Protein AF-A0A1Y2F1R1-F1 (afdb_monomer_lite)

InterPro domains:
  IPR010473 Formin, GTPase-binding domain [PF06371] (1-101)
  IPR011989 Armadillo-like helical [G3DSA:1.25.10.10] (1-268)
  IPR016024 Armadillo-type fold [SSF48371] (1-268)

Sequence (271 aa):
LKLLLRRERVSWSDTFINKGGLLQLARLVSDLCIKEWRDDQDDSLLQQLLGCYQALCTTERGRQALKLDDRLLIMLVELLFSDKQPADYTTRTQIMKLLHQFVTTDADCEAEMSLRALVMLQDQIQPILERPLDFLAAAHTSRPYKRWMRELDKPVRECFWIFLHDNSIPIVPMEEFCMMEMRKPIVPQGYVGGVEWIVIEYICSHLQLINTMLRALASEKRYQVRVDLKQSHFEKILNRLRRASQTYYEYLHEELMTWASLAHADGWSTD

Secondary structure (DSSP, 8-state):
-HHHHHHS-HHHHHHHHHTTHHHHHHHHHHHHHT-SS--HHHHHHHHHHHHHHHHHTTSHHHHHHHHH-HHHHHHHHHHHTSTT--SSHHHHHHHHHHHHHHHTS-GGGHHHHHHHHHHHTSPPPPPGGGSPPHHHHTT----TTHHHHHHHHHHHHHTGGGG-S--PPPP--HHHHHHS--PPPPPPTT-TT-HHHHHHHHHHHHHHHHHHHHHHS-HHHHHHHHHHHHHTTHHHHHHHHTTS-TTT-HHHHHHHHHHHHHHHHTT----

Organism: Protomyces lactucae-debilis (NCBI:txid2754530)

Foldseek 3Di:
DLVCLQPPDLVVLVVCVVVVVVVVLLVLLVVLLPDPDDDPVSLVVNLVSLSSLVSSLVHLVSLVVLLVCLVSLLSLLCCCLDPNNRPFLSSVLSSLVSLLSNLVSDLVCNQVSLVSSLVSQFDDDDDPVPDPDPVVVVVDDAQGRQSVVVSLCVLCVVVVVQQQADADQDADAVVVVVVDDPDDFDAADPPPPDSVVSNLSSNLSSLSSLLSNLVSHDLVVNVVVVVNCVSSPVLVSLVRLRSGDCRHRVSSSVSSNSVNNSCVVSVHDSD

Radius of gyration: 19.34 Å; chains: 1; bounding box: 44×52×52 Å

Structure (mmCIF, N/CA/C/O backbone):
data_AF-A0A1Y2F1R1-F1
#
_entry.id   AF-A0A1Y2F1R1-F1
#
loop_
_atom_site.group_PDB
_atom_site.id
_atom_site.type_symbol
_atom_site.label_atom_id
_atom_site.label_alt_id
_atom_site.label_comp_id
_atom_site.label_asym_id
_atom_site.label_entity_id
_atom_site.label_seq_id
_atom_site.pdbx_PDB_ins_code
_atom_site.Cartn_x
_atom_site.Cartn_y
_atom_site.Cartn_z
_atom_site.occupancy
_atom_site.B_iso_or_equiv
_atom_site.auth_seq_id
_atom_site.auth_comp_id
_atom_site.auth_asym_id
_atom_site.auth_atom_id
_atom_site.pdbx_PDB_model_num
ATOM 1 N N . LEU A 1 1 ? 19.313 2.423 -15.749 1.00 91.44 1 LEU A N 1
ATOM 2 C CA . LEU A 1 1 ? 17.925 2.413 -16.271 1.00 91.44 1 LEU A CA 1
ATOM 3 C C . LEU A 1 1 ? 17.000 3.386 -15.534 1.00 91.44 1 LEU A C 1
ATOM 5 O O . LEU A 1 1 ? 16.581 4.345 -16.162 1.00 91.44 1 LEU A O 1
ATOM 9 N N . LYS A 1 2 ? 16.735 3.216 -14.227 1.00 91.56 2 LYS A N 1
ATOM 10 C CA . LYS A 1 2 ? 15.855 4.104 -13.428 1.00 91.56 2 LYS A CA 1
ATOM 11 C C . LYS A 1 2 ? 16.067 5.606 -13.666 1.00 91.56 2 LYS A C 1
ATOM 13 O O . LYS A 1 2 ? 15.107 6.346 -13.827 1.00 91.56 2 LYS A O 1
ATOM 18 N N . LEU A 1 3 ? 17.325 6.055 -13.706 1.00 91.06 3 LEU A N 1
ATOM 19 C CA . LEU A 1 3 ? 17.660 7.461 -13.961 1.00 91.06 3 LEU A CA 1
ATOM 20 C C . LEU A 1 3 ? 17.248 7.934 -15.361 1.00 91.06 3 LEU A C 1
ATOM 22 O O . LEU A 1 3 ? 16.742 9.043 -15.473 1.00 91.06 3 LEU A O 1
ATOM 26 N N . LEU A 1 4 ? 17.420 7.100 -16.393 1.00 92.19 4 LEU A N 1
ATOM 27 C CA . LEU A 1 4 ? 16.984 7.416 -17.759 1.00 92.19 4 LEU A CA 1
ATOM 28 C C . LEU A 1 4 ? 15.463 7.550 -17.801 1.00 92.19 4 LEU A C 1
ATOM 30 O O . LEU A 1 4 ? 14.956 8.574 -18.232 1.00 92.19 4 LEU A O 1
ATOM 34 N N . LEU A 1 5 ? 14.746 6.583 -17.222 1.00 91.31 5 LEU A N 1
ATOM 35 C CA . LEU A 1 5 ? 13.281 6.595 -17.155 1.00 91.31 5 LEU A CA 1
ATOM 36 C C . LEU A 1 5 ? 12.701 7.825 -16.440 1.00 91.31 5 LEU A C 1
ATOM 38 O O . LEU A 1 5 ? 11.584 8.222 -16.740 1.00 91.31 5 LEU A O 1
ATOM 42 N N . ARG A 1 6 ? 13.442 8.422 -15.497 1.00 88.56 6 ARG A N 1
ATOM 43 C CA . ARG A 1 6 ? 13.015 9.628 -14.767 1.00 88.56 6 ARG A CA 1
ATOM 44 C C . ARG A 1 6 ? 13.395 10.943 -15.441 1.00 88.56 6 ARG A C 1
ATOM 46 O O . ARG A 1 6 ? 12.784 11.958 -15.130 1.00 88.56 6 ARG A O 1
ATOM 53 N N . ARG A 1 7 ? 14.470 10.964 -16.232 1.00 89.62 7 ARG A N 1
ATOM 54 C CA . ARG A 1 7 ? 15.102 12.210 -16.706 1.00 89.62 7 ARG A CA 1
ATOM 55 C C . ARG A 1 7 ? 14.976 12.425 -18.207 1.00 89.62 7 ARG A C 1
ATOM 57 O O . ARG A 1 7 ? 15.060 13.565 -18.648 1.00 89.62 7 ARG A O 1
ATOM 64 N N . GLU A 1 8 ? 14.820 11.357 -18.978 1.00 91.12 8 GLU A N 1
ATOM 65 C CA . GLU A 1 8 ? 14.686 11.449 -20.427 1.00 91.12 8 GLU A CA 1
ATOM 66 C C . GLU A 1 8 ? 13.298 11.927 -20.854 1.00 91.12 8 GLU A C 1
ATOM 68 O O . GLU A 1 8 ? 12.343 11.977 -20.076 1.00 91.12 8 GLU A O 1
ATOM 73 N N . ARG A 1 9 ? 13.184 12.281 -22.136 1.00 88.69 9 ARG A N 1
ATOM 74 C CA . ARG A 1 9 ? 11.905 12.659 -22.746 1.00 88.69 9 ARG A CA 1
ATOM 75 C C . ARG A 1 9 ? 10.942 11.470 -22.769 1.00 88.69 9 ARG A C 1
ATOM 77 O O . ARG A 1 9 ? 11.359 10.328 -22.944 1.00 88.69 9 ARG A O 1
ATOM 84 N N . VAL A 1 10 ? 9.640 11.759 -22.725 1.00 88.31 10 VAL A N 1
ATOM 85 C CA . VAL A 1 10 ? 8.564 10.748 -22.800 1.00 88.31 10 VAL A CA 1
ATOM 86 C C . VAL A 1 10 ? 8.718 9.823 -24.016 1.00 88.31 10 VAL A C 1
ATOM 88 O O . VAL A 1 10 ? 8.553 8.613 -23.888 1.00 88.31 10 VAL A O 1
ATOM 91 N N . SER A 1 11 ? 9.163 10.353 -25.163 1.00 90.69 11 SER A N 1
ATOM 92 C CA . SER A 1 11 ? 9.408 9.567 -26.382 1.00 90.69 11 SER A CA 1
ATOM 93 C C . SER A 1 11 ? 10.469 8.468 -26.220 1.00 90.69 11 SER A C 1
ATOM 95 O O . SER A 1 11 ? 10.420 7.447 -26.916 1.00 90.69 11 SER A O 1
ATOM 97 N N . TRP A 1 12 ? 11.424 8.639 -25.301 1.00 93.62 12 TRP A N 1
ATOM 98 C CA . TRP A 1 12 ? 12.398 7.602 -24.968 1.00 93.62 12 TRP A CA 1
ATOM 99 C C . TRP A 1 12 ? 11.722 6.446 -24.229 1.00 93.62 12 TRP A C 1
ATOM 101 O O . TRP A 1 12 ? 11.906 5.289 -24.607 1.00 93.62 12 TRP A O 1
ATOM 111 N N . SER A 1 13 ? 10.892 6.756 -23.228 1.00 91.06 13 SER A N 1
ATOM 112 C CA . SER A 1 13 ? 10.105 5.765 -22.482 1.00 91.06 13 SER A CA 1
ATOM 113 C C . SER A 1 13 ? 9.136 5.014 -23.396 1.00 91.06 13 SER A C 1
ATOM 115 O O . SER A 1 13 ? 9.047 3.790 -23.309 1.00 91.06 13 SER A O 1
ATOM 117 N N . ASP A 1 14 ? 8.497 5.704 -24.344 1.00 90.06 14 ASP A N 1
ATOM 118 C CA . ASP A 1 14 ? 7.653 5.063 -25.359 1.00 90.06 14 ASP A CA 1
ATOM 119 C C . ASP A 1 14 ? 8.453 4.093 -26.230 1.00 90.06 14 ASP A C 1
ATOM 121 O O . ASP A 1 14 ? 8.036 2.956 -26.451 1.00 90.06 14 ASP A O 1
ATOM 125 N N . THR A 1 15 ? 9.637 4.509 -26.686 1.00 93.50 15 THR A N 1
ATOM 126 C CA . THR A 1 15 ? 10.536 3.649 -27.468 1.00 93.50 15 THR A CA 1
ATOM 127 C C . THR A 1 15 ? 10.985 2.432 -26.659 1.00 93.50 15 THR A C 1
ATOM 129 O O . THR A 1 15 ? 11.005 1.319 -27.183 1.00 93.50 15 THR A O 1
ATOM 132 N N . PHE A 1 16 ? 11.314 2.619 -25.380 1.00 94.38 16 PHE A N 1
ATOM 133 C CA . PHE A 1 16 ? 11.683 1.539 -24.469 1.00 94.38 16 PHE A CA 1
ATOM 134 C C . PHE A 1 16 ? 10.542 0.523 -24.305 1.00 94.38 16 PHE A C 1
ATOM 136 O O . PHE A 1 16 ? 10.771 -0.678 -24.452 1.00 94.38 16 PHE A O 1
ATOM 143 N N . ILE A 1 17 ? 9.309 0.991 -24.074 1.00 91.88 17 ILE A N 1
ATOM 144 C CA . ILE A 1 17 ? 8.121 0.130 -23.969 1.00 91.88 17 ILE A CA 1
ATOM 145 C C . ILE A 1 17 ? 7.866 -0.600 -25.297 1.00 91.88 17 ILE A C 1
ATOM 147 O O . ILE A 1 17 ? 7.688 -1.816 -25.292 1.00 91.88 17 ILE A O 1
ATOM 151 N N . ASN A 1 18 ? 7.918 0.104 -26.433 1.00 92.12 18 ASN A N 1
ATOM 152 C CA . ASN A 1 18 ? 7.710 -0.470 -27.771 1.00 92.12 18 ASN A CA 1
ATOM 153 C C . ASN A 1 18 ? 8.720 -1.568 -28.122 1.00 92.12 18 ASN A C 1
ATOM 155 O O . ASN A 1 18 ? 8.394 -2.497 -28.853 1.00 92.12 18 ASN A O 1
ATOM 159 N N . LYS A 1 19 ? 9.941 -1.486 -27.587 1.00 95.25 19 LYS A N 1
ATOM 160 C CA . LYS A 1 19 ? 10.977 -2.514 -27.755 1.00 95.25 19 LYS A CA 1
ATOM 161 C C . LYS A 1 19 ? 10.864 -3.670 -26.750 1.00 95.25 19 LYS A C 1
ATOM 163 O O . LYS A 1 19 ? 11.797 -4.458 -26.636 1.00 95.25 19 LYS A O 1
ATOM 168 N N . GLY A 1 20 ? 9.755 -3.777 -26.015 1.00 93.12 20 GLY A N 1
ATOM 169 C CA . GLY A 1 20 ? 9.518 -4.846 -25.040 1.00 93.12 20 GLY A CA 1
ATOM 170 C C . GLY A 1 20 ? 10.187 -4.621 -23.681 1.00 93.12 20 GLY A C 1
ATOM 171 O O . GLY A 1 20 ? 10.246 -5.541 -22.868 1.00 93.12 20 GLY A O 1
ATOM 172 N N . GLY A 1 21 ? 10.680 -3.410 -23.399 1.00 93.88 21 GLY A N 1
ATOM 173 C CA . GLY A 1 21 ? 11.395 -3.108 -22.159 1.00 93.88 21 GLY A CA 1
ATOM 174 C C . GLY A 1 21 ? 10.556 -3.327 -20.897 1.00 93.88 21 GLY A C 1
ATOM 175 O O . GLY A 1 21 ? 11.068 -3.837 -19.903 1.00 93.88 21 GLY A O 1
ATOM 176 N N . LEU A 1 22 ? 9.256 -3.016 -20.947 1.00 91.12 22 LEU A N 1
ATOM 177 C CA . LEU A 1 22 ? 8.341 -3.264 -19.830 1.00 91.12 22 LEU A CA 1
ATOM 178 C C . LEU A 1 22 ? 8.145 -4.763 -19.567 1.00 91.12 22 LEU A C 1
ATOM 180 O O . LEU A 1 22 ? 8.251 -5.198 -18.427 1.00 91.12 22 LEU A O 1
ATOM 184 N N . LEU A 1 23 ? 7.940 -5.559 -20.621 1.00 91.50 23 LEU A N 1
ATOM 185 C CA . LEU A 1 23 ? 7.819 -7.014 -20.507 1.00 91.50 23 LEU A CA 1
ATOM 186 C C . LEU A 1 23 ? 9.073 -7.620 -19.863 1.00 91.50 23 LEU A C 1
ATOM 188 O O . LEU A 1 23 ? 8.976 -8.478 -18.988 1.00 91.50 23 LEU A O 1
ATOM 192 N N . GLN A 1 24 ? 10.255 -7.137 -20.254 1.00 95.25 24 GLN A N 1
ATOM 193 C CA . GLN A 1 24 ? 11.506 -7.583 -19.650 1.00 95.25 24 GLN A CA 1
ATOM 194 C C . GLN A 1 24 ? 11.610 -7.177 -18.173 1.00 95.25 24 GLN A C 1
ATOM 196 O O . GLN A 1 24 ? 12.067 -7.977 -17.360 1.00 95.25 24 GLN A O 1
ATOM 201 N N . LEU A 1 25 ? 11.162 -5.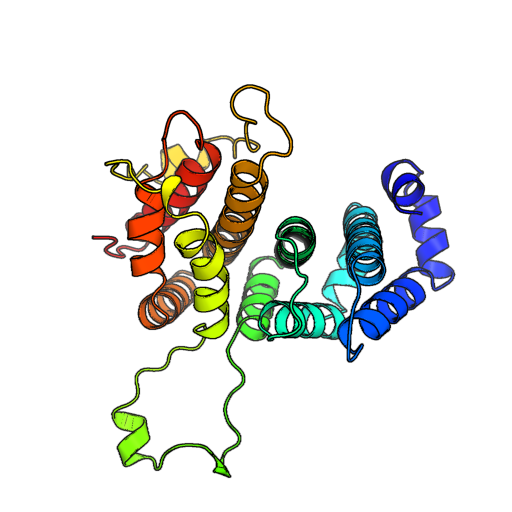973 -17.799 1.00 94.81 25 LEU A N 1
ATOM 202 C CA . LEU A 1 25 ? 11.087 -5.571 -16.392 1.00 94.81 25 LEU A CA 1
ATOM 203 C C . LEU A 1 25 ? 10.111 -6.456 -15.601 1.00 94.81 25 LEU A C 1
ATOM 205 O O . LEU A 1 25 ? 10.456 -6.881 -14.502 1.00 94.81 25 LEU A O 1
ATOM 209 N N . ALA A 1 26 ? 8.928 -6.765 -16.149 1.00 93.25 26 ALA A N 1
ATOM 210 C CA . ALA A 1 26 ? 7.926 -7.633 -15.512 1.00 93.25 26 ALA A CA 1
ATOM 211 C C . ALA A 1 26 ? 8.502 -9.017 -15.237 1.00 93.25 26 ALA A C 1
ATOM 213 O O . ALA A 1 26 ? 8.367 -9.548 -14.136 1.00 93.25 26 ALA A O 1
ATOM 214 N N . ARG A 1 27 ? 9.200 -9.571 -16.233 1.00 95.12 27 ARG A N 1
ATOM 215 C CA . ARG A 1 27 ? 9.876 -10.858 -16.128 1.00 95.12 27 ARG A CA 1
ATOM 216 C C . ARG A 1 27 ? 10.930 -10.853 -15.026 1.00 95.12 27 ARG A C 1
ATOM 218 O O . ARG A 1 27 ? 10.892 -11.728 -14.178 1.00 95.12 27 ARG A O 1
ATOM 225 N N . LEU A 1 28 ? 11.815 -9.854 -14.993 1.00 96.88 28 LEU A N 1
ATOM 226 C CA . LEU A 1 28 ? 12.862 -9.770 -13.966 1.00 96.88 28 LEU A CA 1
ATOM 227 C C . LEU A 1 28 ? 12.283 -9.650 -12.551 1.00 96.88 28 LEU A C 1
ATOM 229 O O . LEU A 1 28 ? 12.776 -10.299 -11.634 1.00 96.88 28 LEU A O 1
ATOM 233 N N . VAL A 1 29 ? 11.228 -8.848 -12.370 1.00 96.62 29 VAL A N 1
ATOM 234 C CA . VAL A 1 29 ? 10.524 -8.769 -11.080 1.00 96.62 29 VAL A CA 1
ATOM 235 C C . VAL A 1 29 ? 9.891 -10.117 -10.735 1.00 96.62 29 VAL A C 1
ATOM 237 O O . VAL A 1 29 ? 10.031 -10.579 -9.607 1.00 96.62 29 VAL A O 1
ATOM 240 N N . SER A 1 30 ? 9.261 -10.778 -11.708 1.00 95.31 30 SER A N 1
ATOM 241 C CA . SER A 1 30 ? 8.641 -12.092 -11.506 1.00 95.31 30 SER A CA 1
ATOM 242 C C . SER A 1 30 ? 9.642 -13.157 -11.089 1.00 95.31 30 SER A C 1
ATOM 244 O O . SER A 1 30 ? 9.395 -13.871 -10.121 1.00 95.31 30 SER A O 1
ATOM 246 N N . ASP A 1 31 ? 10.784 -13.218 -11.770 1.00 96.38 31 ASP A N 1
ATOM 247 C CA . ASP A 1 31 ? 11.858 -14.167 -11.485 1.00 96.38 31 ASP A CA 1
ATOM 248 C C . ASP A 1 31 ? 12.393 -13.979 -10.050 1.00 96.38 31 ASP A C 1
ATOM 250 O O . ASP A 1 31 ? 12.661 -14.959 -9.355 1.00 96.38 31 ASP A O 1
ATOM 254 N N . LEU A 1 32 ? 12.476 -12.733 -9.562 1.00 96.31 32 LEU A N 1
ATOM 255 C CA . LEU A 1 32 ? 12.855 -12.439 -8.174 1.00 96.31 32 LEU A CA 1
ATOM 256 C C . LEU A 1 32 ? 11.759 -12.812 -7.169 1.00 96.31 32 LEU A C 1
ATOM 258 O O . LEU A 1 32 ? 12.072 -13.336 -6.104 1.00 96.31 32 LEU A O 1
ATOM 262 N N . CYS A 1 33 ? 10.485 -12.559 -7.476 1.00 95.25 33 CYS A N 1
ATOM 263 C CA . CYS A 1 33 ? 9.368 -12.876 -6.581 1.00 95.25 33 CYS A CA 1
ATOM 264 C C . CYS A 1 33 ? 9.202 -14.382 -6.338 1.00 95.25 33 CYS A C 1
ATOM 266 O O . CYS A 1 33 ? 8.801 -14.778 -5.246 1.00 95.25 33 CYS A O 1
ATOM 268 N N . ILE A 1 34 ? 9.500 -15.220 -7.336 1.00 94.38 34 ILE A N 1
ATOM 269 C CA . ILE A 1 34 ? 9.362 -16.681 -7.223 1.00 94.38 34 ILE A CA 1
ATOM 270 C C . ILE A 1 34 ? 10.619 -17.374 -6.688 1.00 94.38 34 ILE A C 1
ATOM 272 O O . ILE A 1 34 ? 10.590 -18.584 -6.451 1.00 94.38 34 ILE A O 1
ATOM 276 N N . LYS A 1 35 ? 11.723 -16.638 -6.511 1.00 94.50 35 LYS A N 1
ATOM 277 C CA . LYS A 1 35 ? 12.990 -17.198 -6.036 1.00 94.50 35 LYS A CA 1
ATOM 278 C C . LYS A 1 35 ? 12.789 -17.857 -4.669 1.00 94.50 35 LYS A C 1
ATOM 280 O O . LYS A 1 35 ? 12.094 -17.335 -3.797 1.00 94.50 35 LYS A O 1
ATOM 285 N N . GLU A 1 36 ? 13.374 -19.039 -4.483 1.00 91.19 36 GLU A N 1
ATOM 286 C CA . GLU A 1 36 ? 13.213 -19.779 -3.228 1.00 91.19 36 GLU A CA 1
ATOM 287 C C . GLU A 1 36 ? 13.885 -19.054 -2.059 1.00 91.19 36 GLU A C 1
ATOM 289 O O . GLU A 1 36 ? 13.269 -18.899 -1.006 1.00 91.19 36 GLU A O 1
ATOM 294 N N . TRP A 1 37 ? 15.099 -18.556 -2.305 1.00 90.94 37 TRP A N 1
ATOM 295 C CA . TRP A 1 37 ? 15.935 -17.814 -1.369 1.00 90.94 37 TRP A CA 1
ATOM 296 C C . TRP A 1 37 ? 16.474 -16.553 -2.041 1.00 90.94 37 TRP A C 1
ATOM 298 O O . TRP A 1 37 ? 17.056 -16.637 -3.126 1.00 90.94 37 TRP A O 1
ATOM 308 N N . ARG A 1 38 ? 16.276 -15.401 -1.393 1.00 93.31 38 ARG A N 1
ATOM 309 C CA . ARG A 1 38 ? 16.819 -14.104 -1.811 1.00 93.31 38 ARG A CA 1
ATOM 310 C C . ARG A 1 38 ? 17.879 -13.638 -0.829 1.00 93.31 38 ARG A C 1
ATOM 312 O O . ARG A 1 38 ? 17.666 -13.736 0.377 1.00 93.31 38 ARG A O 1
ATOM 319 N N . ASP A 1 39 ? 18.994 -13.155 -1.357 1.00 91.94 39 ASP A N 1
ATOM 320 C CA . ASP A 1 39 ? 19.999 -12.438 -0.580 1.00 91.94 39 ASP A CA 1
ATOM 321 C C . ASP A 1 39 ? 19.775 -10.913 -0.642 1.00 91.94 39 ASP A C 1
ATOM 323 O O . ASP A 1 39 ? 18.873 -10.415 -1.323 1.00 91.94 39 ASP A O 1
ATOM 327 N N . ASP A 1 40 ? 20.611 -10.152 0.065 1.00 89.00 40 ASP A N 1
ATOM 328 C CA . ASP A 1 40 ? 20.522 -8.687 0.094 1.00 89.00 40 ASP A CA 1
ATOM 329 C C . ASP A 1 40 ? 20.710 -8.050 -1.298 1.00 89.00 40 ASP A C 1
ATOM 331 O O . ASP A 1 40 ? 20.213 -6.950 -1.563 1.00 89.00 40 ASP A O 1
ATOM 335 N N . GLN A 1 41 ? 21.426 -8.717 -2.213 1.00 93.31 41 GLN A N 1
ATOM 336 C CA . GLN A 1 41 ? 21.615 -8.225 -3.578 1.00 93.31 41 GLN A CA 1
ATOM 337 C C . GLN A 1 41 ? 20.350 -8.425 -4.411 1.00 93.31 41 GLN A C 1
ATOM 339 O O . GLN A 1 41 ? 19.998 -7.539 -5.193 1.00 93.31 41 GLN A O 1
ATOM 344 N N . ASP A 1 42 ? 19.648 -9.542 -4.225 1.00 95.00 42 ASP A N 1
ATOM 345 C CA . ASP A 1 42 ? 18.355 -9.803 -4.854 1.00 95.00 42 ASP A CA 1
ATOM 346 C C . ASP A 1 42 ? 17.296 -8.782 -4.414 1.00 95.00 42 ASP A C 1
ATOM 348 O O . ASP A 1 42 ? 16.585 -8.235 -5.262 1.00 95.00 42 ASP A O 1
ATOM 352 N N . ASP A 1 43 ? 17.202 -8.485 -3.113 1.00 92.62 43 ASP A N 1
ATOM 353 C CA . ASP A 1 43 ? 16.253 -7.493 -2.587 1.00 92.62 43 ASP A CA 1
ATOM 354 C C . ASP A 1 43 ? 16.612 -6.074 -3.059 1.00 92.62 43 ASP A C 1
ATOM 356 O O . ASP A 1 43 ? 15.741 -5.326 -3.518 1.00 92.62 43 ASP A O 1
ATOM 360 N N . SER A 1 44 ? 17.904 -5.728 -3.079 1.00 93.50 44 SER A N 1
ATOM 361 C CA . SER A 1 44 ? 18.385 -4.470 -3.664 1.00 93.50 44 SER A CA 1
ATOM 362 C C . SER A 1 44 ? 18.049 -4.366 -5.157 1.00 93.50 44 SER A C 1
ATOM 364 O O . SER A 1 44 ? 17.590 -3.319 -5.633 1.00 93.50 44 SER A O 1
ATOM 366 N N . LEU A 1 45 ? 18.204 -5.456 -5.917 1.00 96.00 45 LEU A N 1
ATOM 367 C CA . LEU A 1 45 ? 17.834 -5.507 -7.329 1.00 96.00 45 LEU A CA 1
ATOM 368 C C . LEU A 1 45 ? 16.325 -5.338 -7.515 1.00 96.00 45 LEU A C 1
ATOM 370 O O . LEU A 1 45 ? 15.907 -4.527 -8.348 1.00 96.00 45 LEU A O 1
ATOM 374 N N . LEU A 1 46 ? 15.510 -6.035 -6.718 1.00 96.56 46 LEU A N 1
ATOM 375 C CA . LEU A 1 46 ? 14.057 -5.881 -6.725 1.00 96.56 46 LEU A CA 1
ATOM 376 C C . LEU A 1 46 ? 13.673 -4.422 -6.467 1.00 96.56 46 LEU A C 1
ATOM 378 O O . LEU A 1 46 ? 12.899 -3.845 -7.233 1.00 96.56 46 LEU A O 1
ATOM 382 N N . GLN A 1 47 ? 14.272 -3.785 -5.462 1.00 94.81 47 GLN A N 1
ATOM 383 C CA . GLN A 1 47 ? 14.047 -2.375 -5.157 1.00 94.81 47 GLN A CA 1
ATOM 384 C C . GLN A 1 47 ? 14.375 -1.465 -6.355 1.00 94.81 47 GLN A C 1
ATOM 386 O O . GLN A 1 47 ? 13.618 -0.538 -6.668 1.00 94.81 47 GLN A O 1
ATOM 391 N N . GLN A 1 48 ? 15.482 -1.713 -7.068 1.00 95.50 48 GLN A N 1
ATOM 392 C CA . GLN A 1 48 ? 15.827 -0.932 -8.261 1.00 95.50 48 GLN A CA 1
ATOM 393 C C . GLN A 1 48 ? 14.847 -1.154 -9.418 1.00 95.50 48 GLN A C 1
ATOM 395 O O . GLN A 1 48 ? 14.523 -0.193 -10.126 1.00 95.50 48 GLN A O 1
ATOM 400 N N . LEU A 1 49 ? 14.369 -2.385 -9.613 1.00 96.69 49 LEU A N 1
ATOM 401 C CA . LEU A 1 49 ? 13.399 -2.729 -10.654 1.00 96.69 49 LEU A CA 1
ATOM 402 C C . LEU A 1 49 ? 12.026 -2.108 -10.372 1.00 96.69 49 LEU A C 1
ATOM 404 O O . LEU A 1 49 ? 11.462 -1.475 -11.266 1.00 96.69 49 LEU A O 1
ATOM 408 N N . LEU A 1 50 ? 11.540 -2.172 -9.129 1.00 96.06 50 LEU A N 1
ATOM 409 C CA . LEU A 1 50 ? 10.323 -1.472 -8.697 1.00 96.06 50 LEU A CA 1
ATOM 410 C C . LEU A 1 50 ? 10.452 0.042 -8.914 1.00 96.06 50 LEU A C 1
ATOM 412 O O . LEU A 1 50 ? 9.544 0.686 -9.435 1.00 96.06 50 LEU A O 1
ATOM 416 N N . GLY A 1 51 ? 11.625 0.613 -8.628 1.00 94.69 51 GLY A N 1
ATOM 417 C CA . GLY A 1 51 ? 11.900 2.020 -8.917 1.00 94.69 51 GLY A CA 1
ATOM 418 C C . GLY A 1 51 ? 11.902 2.366 -10.415 1.00 94.69 51 GLY A C 1
ATOM 419 O O . GLY A 1 51 ? 11.591 3.505 -10.770 1.00 94.69 51 GLY A O 1
ATOM 420 N N . CYS A 1 52 ? 12.244 1.420 -11.299 1.00 95.44 52 CYS A N 1
ATOM 421 C CA . CYS A 1 52 ? 12.098 1.586 -12.752 1.00 95.44 52 CYS A CA 1
ATOM 422 C C . CYS A 1 52 ? 10.621 1.567 -13.164 1.00 95.44 52 CYS A C 1
ATOM 424 O O . CYS A 1 52 ? 10.207 2.418 -13.947 1.00 95.44 52 CYS A O 1
ATOM 426 N N . TYR A 1 53 ? 9.828 0.654 -12.598 1.00 92.56 53 TYR A N 1
ATOM 427 C CA . TYR A 1 53 ? 8.378 0.594 -12.798 1.00 92.56 53 TYR A CA 1
ATOM 428 C C . TYR A 1 53 ? 7.688 1.899 -12.418 1.00 92.56 53 TYR A C 1
ATOM 430 O O . TYR A 1 53 ? 6.991 2.498 -13.233 1.00 92.56 53 TYR A O 1
ATOM 438 N N . GLN A 1 54 ? 7.961 2.401 -11.218 1.00 92.38 54 GLN A N 1
ATOM 439 C CA . GLN A 1 54 ? 7.395 3.666 -10.761 1.00 92.38 54 GLN A CA 1
ATOM 440 C C . GLN A 1 54 ? 7.818 4.847 -11.642 1.00 92.38 54 GLN A C 1
ATOM 442 O O . GLN A 1 54 ? 7.033 5.760 -11.877 1.00 92.38 54 GLN A O 1
ATOM 447 N N . ALA A 1 55 ? 9.060 4.845 -12.140 1.00 92.81 55 ALA A N 1
ATOM 448 C CA . ALA A 1 55 ? 9.522 5.870 -13.070 1.00 92.81 55 ALA A CA 1
ATOM 449 C C . ALA A 1 55 ? 8.748 5.815 -14.396 1.00 92.81 55 ALA A C 1
ATOM 451 O O . ALA A 1 55 ? 8.335 6.856 -14.896 1.00 92.81 55 ALA A O 1
ATOM 452 N N . LEU A 1 56 ? 8.487 4.619 -14.933 1.00 91.62 56 LEU A N 1
ATOM 453 C CA . LEU A 1 56 ? 7.651 4.443 -16.126 1.00 91.62 56 LEU A CA 1
ATOM 454 C C . LEU A 1 56 ? 6.222 4.948 -15.908 1.00 91.62 56 LEU A C 1
ATOM 456 O O . LEU A 1 56 ? 5.675 5.607 -16.790 1.00 91.62 56 LEU A O 1
ATOM 460 N N . CYS A 1 57 ? 5.654 4.724 -14.723 1.00 90.44 57 CYS A N 1
ATOM 461 C CA . CYS A 1 57 ? 4.301 5.161 -14.360 1.00 90.44 57 CYS A CA 1
ATOM 462 C C . CYS A 1 57 ? 4.155 6.687 -14.200 1.00 90.44 57 CYS A C 1
ATOM 464 O O . CYS A 1 57 ? 3.061 7.194 -13.974 1.00 90.44 57 CYS A O 1
ATOM 466 N N . THR A 1 58 ? 5.229 7.461 -14.379 1.00 89.56 58 THR A N 1
ATOM 467 C CA . THR A 1 58 ? 5.118 8.921 -14.552 1.00 89.56 58 THR A CA 1
ATOM 468 C C . THR A 1 58 ? 4.623 9.310 -15.951 1.00 89.56 58 THR A C 1
ATOM 470 O O . THR A 1 58 ? 4.119 10.415 -16.150 1.00 89.56 58 THR A O 1
ATOM 473 N N . THR A 1 59 ? 4.700 8.388 -16.915 1.00 90.06 59 THR A N 1
ATOM 474 C CA . THR A 1 59 ? 4.189 8.552 -18.282 1.00 90.06 59 THR A CA 1
ATOM 475 C C . THR A 1 59 ? 2.814 7.907 -18.437 1.00 90.06 59 THR A C 1
ATOM 477 O O . THR A 1 59 ? 2.525 6.900 -17.794 1.00 90.06 59 THR A O 1
ATOM 480 N N . GLU A 1 60 ? 1.985 8.441 -19.337 1.00 89.69 60 GLU A N 1
ATOM 481 C CA . GLU A 1 60 ? 0.655 7.885 -19.632 1.00 89.69 60 GLU A CA 1
ATOM 482 C C . GLU A 1 60 ? 0.728 6.424 -20.083 1.00 89.69 60 GLU A C 1
ATOM 484 O O . GLU A 1 60 ? 0.027 5.559 -19.566 1.00 89.69 60 GLU A O 1
ATOM 489 N N . ARG A 1 61 ? 1.666 6.111 -20.980 1.00 89.69 61 ARG A N 1
ATOM 490 C CA . ARG A 1 61 ? 1.852 4.749 -21.481 1.00 89.69 61 ARG A CA 1
ATOM 491 C C . ARG A 1 61 ? 2.256 3.766 -20.380 1.00 89.69 61 ARG A C 1
ATOM 493 O O . ARG A 1 61 ? 1.792 2.629 -20.376 1.00 89.69 61 ARG A O 1
ATOM 500 N N . GLY A 1 62 ? 3.116 4.187 -19.451 1.00 90.69 62 GLY A N 1
ATOM 501 C CA . GLY A 1 62 ? 3.502 3.361 -18.306 1.00 90.69 62 GLY A CA 1
ATOM 502 C C . GLY A 1 62 ? 2.340 3.117 -17.342 1.00 90.69 62 GLY A C 1
ATOM 503 O O . GLY A 1 62 ? 2.159 1.987 -16.900 1.00 90.69 62 GLY A O 1
ATOM 504 N N . ARG A 1 63 ? 1.516 4.141 -17.085 1.00 91.25 63 ARG A N 1
ATOM 505 C CA . ARG A 1 63 ? 0.285 4.029 -16.286 1.00 91.25 63 ARG A CA 1
ATOM 506 C C . ARG A 1 63 ? -0.713 3.051 -16.899 1.00 91.25 63 ARG A C 1
ATOM 508 O O . ARG A 1 63 ? -1.144 2.117 -16.229 1.00 91.25 63 ARG A O 1
ATOM 515 N N . GLN A 1 64 ? -1.006 3.195 -18.190 1.00 91.06 64 GLN A N 1
ATOM 516 C CA . GLN A 1 64 ? -1.879 2.264 -18.913 1.00 91.06 64 GLN A CA 1
ATOM 517 C C . GLN A 1 64 ? -1.367 0.827 -18.841 1.00 91.06 64 GLN A C 1
ATOM 519 O O . GLN A 1 64 ? -2.148 -0.103 -18.666 1.00 91.06 64 GLN A O 1
ATOM 524 N N . ALA A 1 65 ? -0.053 0.635 -18.939 1.00 90.56 65 ALA A N 1
ATOM 525 C CA . ALA A 1 65 ? 0.512 -0.697 -18.855 1.00 90.56 65 ALA A CA 1
ATOM 526 C C . ALA A 1 65 ? 0.427 -1.291 -17.437 1.00 90.56 65 ALA A C 1
ATOM 528 O O . ALA A 1 65 ? 0.104 -2.468 -17.309 1.00 90.56 65 ALA A O 1
ATOM 529 N N . LEU A 1 66 ? 0.630 -0.485 -16.385 1.00 91.56 66 LEU A N 1
ATOM 530 C CA . LEU A 1 66 ? 0.416 -0.912 -14.996 1.00 91.56 66 LEU A CA 1
ATOM 531 C C . LEU A 1 66 ? -1.045 -1.317 -14.750 1.00 91.56 66 LEU A C 1
ATOM 533 O O . LEU A 1 66 ? -1.297 -2.348 -14.136 1.00 91.56 66 LEU A O 1
ATOM 537 N N . LYS A 1 67 ? -2.005 -0.550 -15.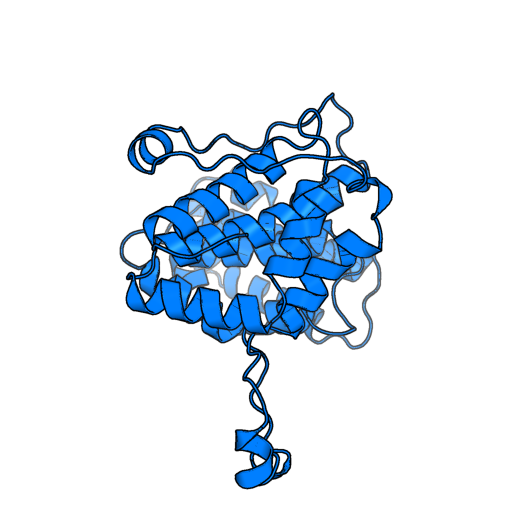285 1.00 91.38 67 LYS A N 1
ATOM 538 C CA . LYS A 1 67 ? -3.448 -0.829 -15.180 1.00 91.38 67 LYS A CA 1
ATOM 539 C C . LYS A 1 67 ? -3.834 -2.216 -15.714 1.00 91.38 67 LYS A C 1
ATOM 541 O O . LYS A 1 67 ? -4.823 -2.797 -15.260 1.00 91.38 67 LYS A O 1
ATOM 546 N N . LEU A 1 68 ? -3.082 -2.728 -16.687 1.00 91.31 68 LEU A N 1
ATOM 547 C CA . LEU A 1 68 ? -3.338 -4.008 -17.350 1.00 91.31 68 LEU A CA 1
ATOM 548 C C . LEU A 1 68 ? -2.599 -5.194 -16.706 1.00 91.31 68 LEU A C 1
ATOM 550 O O . LEU A 1 68 ? -2.890 -6.334 -17.059 1.00 91.31 68 LEU A O 1
ATOM 554 N N . ASP A 1 69 ? -1.666 -4.960 -15.778 1.00 91.50 69 ASP A N 1
ATOM 555 C CA . ASP A 1 69 ? -0.786 -6.001 -15.231 1.00 91.50 69 ASP A CA 1
ATOM 556 C C . ASP A 1 69 ? -1.170 -6.422 -13.802 1.00 91.50 69 ASP A C 1
ATOM 558 O O . ASP A 1 69 ? -0.412 -6.267 -12.841 1.00 91.50 69 ASP A O 1
ATOM 562 N N . ASP A 1 70 ? -2.364 -7.006 -13.659 1.00 93.81 70 ASP A N 1
ATOM 563 C CA . ASP A 1 70 ? -2.822 -7.563 -12.375 1.00 93.81 70 ASP A CA 1
ATOM 564 C C . ASP A 1 70 ? -1.895 -8.662 -11.864 1.00 93.81 70 ASP A C 1
ATOM 566 O O . ASP A 1 70 ? -1.701 -8.811 -10.659 1.00 93.81 70 ASP A O 1
ATOM 570 N N . ARG A 1 71 ? -1.298 -9.435 -12.777 1.00 94.19 71 ARG A N 1
ATOM 571 C CA . ARG A 1 71 ? -0.421 -10.550 -12.422 1.00 94.19 71 ARG A CA 1
ATOM 572 C C . ARG A 1 71 ? 0.795 -10.063 -11.641 1.00 94.19 71 ARG A C 1
ATOM 574 O O . ARG A 1 71 ? 1.140 -10.677 -10.631 1.00 94.19 71 ARG A O 1
ATOM 581 N N . LEU A 1 72 ? 1.433 -8.985 -12.097 1.00 94.75 72 LEU A N 1
ATOM 582 C CA . LEU A 1 72 ? 2.561 -8.377 -11.400 1.00 94.75 72 LEU A CA 1
ATOM 583 C C . LEU A 1 72 ? 2.164 -7.914 -9.996 1.00 94.75 72 LEU A C 1
ATOM 585 O O . LEU A 1 72 ? 2.855 -8.231 -9.028 1.00 94.75 72 LEU A O 1
ATOM 589 N N . LEU A 1 73 ? 1.046 -7.193 -9.879 1.00 96.00 73 LEU A N 1
ATOM 590 C CA . LEU A 1 73 ? 0.586 -6.633 -8.607 1.00 96.00 73 LEU A CA 1
ATOM 591 C C . LEU A 1 73 ? 0.186 -7.721 -7.606 1.00 96.00 73 LEU A C 1
ATOM 593 O O . LEU A 1 73 ? 0.630 -7.675 -6.461 1.00 96.00 73 LEU A O 1
ATOM 597 N N . ILE A 1 74 ? -0.564 -8.736 -8.043 1.00 96.56 74 ILE A N 1
ATOM 598 C CA . ILE A 1 74 ? -0.939 -9.891 -7.213 1.00 96.56 74 ILE A CA 1
ATOM 599 C C . ILE A 1 74 ? 0.311 -10.594 -6.688 1.00 96.56 74 ILE A C 1
ATOM 601 O O . ILE A 1 74 ? 0.416 -10.873 -5.498 1.00 96.56 74 ILE A O 1
ATOM 605 N N . MET A 1 75 ? 1.292 -10.850 -7.552 1.00 96.62 75 MET A N 1
ATOM 606 C CA . MET A 1 75 ? 2.533 -11.513 -7.157 1.00 96.62 75 MET A CA 1
ATOM 607 C C . MET A 1 75 ? 3.342 -10.685 -6.148 1.00 96.62 75 MET A C 1
ATOM 609 O O . MET A 1 75 ? 3.926 -11.252 -5.226 1.00 96.62 75 MET A O 1
ATOM 613 N N . LEU A 1 76 ? 3.368 -9.357 -6.288 1.00 97.69 76 LEU A N 1
ATOM 614 C CA . LEU A 1 76 ? 4.023 -8.472 -5.323 1.00 97.69 76 LEU A CA 1
ATOM 615 C C . LEU A 1 76 ? 3.286 -8.426 -3.977 1.00 97.69 76 LEU A C 1
ATOM 617 O O . LEU A 1 76 ? 3.946 -8.415 -2.940 1.00 97.69 76 LEU A O 1
ATOM 621 N N . VAL A 1 77 ? 1.950 -8.431 -3.979 1.00 97.50 77 VAL A N 1
ATOM 622 C CA . VAL A 1 77 ? 1.135 -8.508 -2.754 1.00 97.50 77 VAL A CA 1
ATOM 623 C C . VAL A 1 77 ? 1.339 -9.846 -2.044 1.00 97.50 77 VAL A C 1
ATOM 625 O O . VAL A 1 77 ? 1.590 -9.873 -0.841 1.00 97.50 77 VAL A O 1
ATOM 628 N N . GLU A 1 78 ? 1.302 -10.957 -2.781 1.00 96.38 78 GLU A N 1
ATOM 629 C CA . GLU A 1 78 ? 1.549 -12.287 -2.217 1.00 96.38 78 GLU A CA 1
ATOM 630 C C . GLU A 1 78 ? 2.969 -12.401 -1.660 1.00 96.38 78 GLU A C 1
ATOM 632 O O . GLU A 1 78 ? 3.154 -12.912 -0.557 1.00 96.38 78 GLU A O 1
ATOM 637 N N . LEU A 1 79 ? 3.968 -11.848 -2.355 1.00 96.69 79 LEU A N 1
ATOM 638 C CA . LEU A 1 79 ? 5.326 -11.756 -1.830 1.00 96.69 79 LEU A CA 1
ATOM 639 C C . LEU A 1 79 ? 5.361 -10.964 -0.515 1.00 96.69 79 LEU A C 1
ATOM 641 O O . LEU A 1 79 ? 5.953 -11.434 0.456 1.00 96.69 79 LEU A O 1
ATOM 645 N N . LEU A 1 80 ? 4.730 -9.786 -0.483 1.00 97.31 80 LEU A N 1
ATOM 646 C CA . LEU A 1 80 ? 4.716 -8.880 0.667 1.00 97.31 80 LEU A CA 1
ATOM 647 C C . LEU A 1 80 ? 4.085 -9.512 1.914 1.00 97.31 80 LEU A C 1
ATOM 649 O O . LEU A 1 80 ? 4.515 -9.218 3.024 1.00 97.31 80 LEU A O 1
ATOM 653 N N . PHE A 1 81 ? 3.079 -10.367 1.732 1.00 96.25 81 PHE A N 1
ATOM 654 C CA . PHE A 1 81 ? 2.347 -11.026 2.817 1.00 96.25 81 PHE A CA 1
ATOM 655 C C . PHE A 1 81 ? 2.833 -12.447 3.132 1.00 96.25 81 PHE A C 1
ATOM 657 O O . PHE A 1 81 ? 2.232 -13.128 3.970 1.00 96.25 81 PHE A O 1
ATOM 664 N N . SER A 1 82 ? 3.890 -12.902 2.462 1.00 94.25 82 SER A N 1
ATOM 665 C CA . SER A 1 82 ? 4.505 -14.210 2.680 1.00 94.25 82 SER A CA 1
ATOM 666 C C . SER A 1 82 ? 5.691 -14.136 3.637 1.00 94.25 82 SER A C 1
ATOM 668 O O . SER A 1 82 ? 6.308 -13.089 3.813 1.00 94.25 82 SER A O 1
ATOM 670 N N . ASP A 1 83 ? 6.125 -15.291 4.137 1.00 92.12 83 ASP A N 1
ATOM 671 C CA . ASP A 1 83 ? 7.376 -15.404 4.899 1.00 92.12 83 ASP A CA 1
ATOM 672 C C . ASP A 1 83 ? 8.630 -15.080 4.060 1.00 92.12 83 ASP A C 1
ATOM 674 O O . ASP A 1 83 ? 9.725 -14.954 4.602 1.00 92.12 83 ASP A O 1
ATOM 678 N N . LYS A 1 84 ? 8.473 -14.914 2.737 1.00 93.31 84 LYS A N 1
ATOM 679 C CA . LYS A 1 84 ? 9.526 -14.515 1.796 1.00 93.31 84 LYS A CA 1
ATOM 680 C C . LYS A 1 84 ? 9.532 -13.015 1.498 1.00 93.31 84 LYS A C 1
ATOM 682 O O . LYS A 1 84 ? 10.242 -12.598 0.587 1.00 93.31 84 LYS A O 1
ATOM 687 N N . GLN A 1 85 ? 8.741 -12.203 2.201 1.00 94.94 85 GLN A N 1
ATOM 688 C CA . GLN A 1 85 ? 8.720 -10.744 2.045 1.00 94.94 85 GLN A CA 1
ATOM 689 C C . GLN A 1 85 ? 10.137 -10.134 2.089 1.00 94.94 85 GLN A C 1
ATOM 691 O O . GLN A 1 85 ? 10.984 -10.655 2.817 1.00 94.94 85 GLN A O 1
ATOM 696 N N . PRO A 1 86 ? 10.417 -9.038 1.348 1.00 95.19 86 PRO A N 1
ATOM 697 C CA . PRO A 1 86 ? 11.727 -8.380 1.393 1.00 95.19 86 PRO A CA 1
ATOM 698 C C . PRO A 1 86 ? 12.152 -8.081 2.831 1.00 95.19 86 PRO A C 1
ATOM 700 O O . PRO A 1 86 ? 11.295 -7.735 3.651 1.00 95.19 86 PRO A O 1
ATOM 703 N N . ALA A 1 87 ? 13.433 -8.209 3.167 1.00 90.81 87 ALA A N 1
ATOM 704 C CA . ALA A 1 87 ? 13.874 -8.067 4.557 1.00 90.81 87 ALA A CA 1
ATOM 705 C C . ALA A 1 87 ? 13.639 -6.643 5.092 1.00 90.81 87 ALA A C 1
ATOM 707 O O . ALA A 1 87 ? 13.151 -6.468 6.213 1.00 90.81 87 ALA A O 1
ATOM 708 N N . ASP A 1 88 ? 13.913 -5.632 4.267 1.00 92.31 88 ASP A N 1
ATOM 709 C CA . ASP A 1 88 ? 13.868 -4.226 4.644 1.00 92.31 88 ASP A CA 1
ATOM 710 C C . ASP A 1 88 ? 12.528 -3.539 4.310 1.00 92.31 88 ASP A C 1
ATOM 712 O O . ASP A 1 88 ? 11.849 -3.831 3.321 1.00 92.31 88 ASP A O 1
ATOM 716 N N . TYR A 1 89 ? 12.157 -2.554 5.129 1.00 95.38 89 TYR A N 1
ATOM 717 C CA . TYR A 1 89 ? 10.929 -1.783 4.939 1.00 95.38 89 TYR A CA 1
ATOM 718 C C . TYR A 1 89 ? 10.981 -0.829 3.735 1.00 95.38 89 TYR A C 1
ATOM 720 O O . TYR A 1 89 ? 9.929 -0.442 3.225 1.00 95.38 89 TYR A O 1
ATOM 728 N N . THR A 1 90 ? 12.161 -0.484 3.212 1.00 94.00 90 THR A N 1
ATOM 729 C CA . THR A 1 90 ? 12.285 0.395 2.038 1.00 94.00 90 THR A CA 1
ATOM 730 C C . THR A 1 90 ? 11.767 -0.308 0.791 1.00 94.00 90 THR A C 1
ATOM 732 O O . THR A 1 90 ? 10.970 0.269 0.047 1.00 94.00 90 THR A O 1
ATOM 735 N N . THR A 1 91 ? 12.174 -1.558 0.568 1.00 95.31 91 THR A N 1
ATOM 736 C CA . THR A 1 91 ? 11.721 -2.374 -0.567 1.00 95.31 91 THR A CA 1
ATOM 737 C C . THR A 1 91 ? 10.225 -2.655 -0.474 1.00 95.31 91 THR A C 1
ATOM 739 O O . THR A 1 91 ? 9.504 -2.478 -1.458 1.00 95.31 91 THR A O 1
ATOM 742 N N . ARG A 1 92 ? 9.718 -2.980 0.722 1.00 97.56 92 ARG A N 1
ATOM 743 C CA . ARG A 1 92 ? 8.272 -3.151 0.954 1.00 97.56 92 ARG A CA 1
ATOM 744 C C . ARG A 1 92 ? 7.475 -1.875 0.689 1.00 97.56 92 ARG A C 1
ATOM 746 O O . ARG A 1 92 ? 6.438 -1.921 0.031 1.00 97.56 92 ARG A O 1
ATOM 753 N N . THR A 1 93 ? 8.001 -0.721 1.094 1.00 96.75 93 THR A N 1
ATOM 754 C CA . THR A 1 93 ? 7.410 0.589 0.776 1.00 96.75 93 THR A CA 1
ATOM 755 C C . THR A 1 93 ? 7.316 0.814 -0.733 1.00 96.75 93 THR A C 1
ATOM 757 O O . THR A 1 93 ? 6.334 1.384 -1.205 1.00 96.75 93 THR A O 1
ATOM 760 N N . GLN A 1 94 ? 8.291 0.352 -1.530 1.00 96.06 94 GLN A N 1
ATOM 761 C CA . GLN A 1 94 ? 8.205 0.467 -2.993 1.00 96.06 94 GLN A CA 1
ATOM 762 C C . GLN A 1 94 ? 7.038 -0.336 -3.580 1.00 96.06 94 GLN A C 1
ATOM 764 O O . GLN A 1 94 ? 6.424 0.129 -4.542 1.00 96.06 94 GLN A O 1
ATOM 769 N N . ILE A 1 95 ? 6.716 -1.496 -2.997 1.00 97.81 95 ILE A N 1
ATOM 770 C CA . ILE A 1 95 ? 5.556 -2.309 -3.389 1.00 97.81 95 ILE A CA 1
ATOM 771 C C . ILE A 1 95 ? 4.259 -1.552 -3.084 1.00 97.81 95 ILE A C 1
ATOM 773 O O . ILE A 1 95 ? 3.431 -1.369 -3.975 1.00 97.81 95 ILE A O 1
ATOM 777 N N . MET A 1 96 ? 4.120 -1.027 -1.864 1.00 97.88 96 MET A N 1
ATOM 778 C CA . MET A 1 96 ? 2.941 -0.250 -1.459 1.00 97.88 96 MET A CA 1
ATOM 779 C C . MET A 1 96 ? 2.749 1.013 -2.304 1.00 97.88 96 MET A C 1
ATOM 781 O O . MET A 1 96 ? 1.637 1.312 -2.730 1.00 97.88 96 MET A O 1
ATOM 785 N N . LYS A 1 97 ? 3.836 1.721 -2.632 1.00 95.38 97 LYS A N 1
ATOM 786 C CA . LYS A 1 97 ? 3.799 2.882 -3.533 1.00 95.38 97 LYS A CA 1
ATOM 787 C C . LYS A 1 97 ? 3.400 2.515 -4.960 1.00 95.38 97 LYS A C 1
ATOM 789 O O . LYS A 1 97 ? 2.735 3.309 -5.615 1.00 95.38 97 LYS A O 1
ATOM 794 N N . LEU A 1 98 ? 3.785 1.335 -5.451 1.00 96.19 98 LEU A N 1
ATOM 795 C CA . LEU A 1 98 ? 3.354 0.868 -6.769 1.00 96.19 98 LEU A CA 1
ATOM 796 C C . LEU A 1 98 ? 1.854 0.529 -6.779 1.00 96.19 98 LEU A C 1
ATOM 798 O O . LEU A 1 98 ? 1.169 0.882 -7.734 1.00 96.19 98 LEU A O 1
ATOM 802 N N . LEU A 1 99 ? 1.329 -0.074 -5.705 1.00 97.25 99 LEU A N 1
ATOM 803 C CA . LEU A 1 99 ? -0.116 -0.284 -5.527 1.00 97.25 99 LEU A CA 1
ATOM 804 C C . LEU A 1 99 ? -0.880 1.041 -5.451 1.00 97.25 99 LEU A C 1
ATOM 806 O O . LEU A 1 99 ? -1.927 1.183 -6.075 1.00 97.25 99 LEU A O 1
ATOM 810 N N . HIS A 1 100 ? -0.342 2.031 -4.736 1.00 95.75 100 HIS A N 1
ATOM 811 C CA . HIS A 1 100 ? -0.927 3.372 -4.694 1.00 95.75 100 HIS A CA 1
ATOM 812 C C . HIS A 1 100 ? -0.966 4.012 -6.085 1.00 95.75 100 HIS A C 1
ATOM 814 O O . HIS A 1 100 ? -2.027 4.455 -6.512 1.00 95.75 100 HIS A O 1
ATOM 820 N N . GLN A 1 101 ? 0.135 3.948 -6.842 1.00 94.00 101 GLN A N 1
ATOM 821 C CA . GLN A 1 101 ? 0.175 4.421 -8.230 1.00 94.00 101 GLN A CA 1
ATOM 822 C C . GLN A 1 101 ? -0.817 3.695 -9.140 1.00 94.00 101 GLN A C 1
ATOM 824 O O . GLN A 1 101 ? -1.403 4.334 -10.010 1.00 94.00 101 GLN A O 1
ATOM 829 N N . PHE A 1 102 ? -1.018 2.388 -8.956 1.00 95.69 102 PHE A N 1
ATOM 830 C CA . PHE A 1 102 ? -2.042 1.630 -9.677 1.00 95.69 102 PHE A CA 1
ATOM 831 C C . PHE A 1 102 ? -3.445 2.180 -9.392 1.00 95.69 102 PHE A C 1
ATOM 833 O O . PHE A 1 102 ? -4.204 2.425 -10.328 1.00 95.69 102 PHE A O 1
ATOM 840 N N . VAL A 1 103 ? -3.766 2.450 -8.123 1.00 95.44 103 VAL A N 1
ATOM 841 C CA . VAL A 1 103 ? -5.059 3.037 -7.745 1.00 95.44 103 VAL A CA 1
ATOM 842 C C . VAL A 1 103 ? -5.224 4.442 -8.326 1.00 95.44 103 VAL A C 1
ATOM 844 O O . VAL A 1 103 ? -6.260 4.738 -8.909 1.00 95.44 103 VAL A O 1
ATOM 847 N N . THR A 1 104 ? -4.189 5.281 -8.257 1.00 91.81 104 THR A N 1
ATOM 848 C CA . THR A 1 104 ? -4.225 6.675 -8.734 1.00 91.81 104 THR A CA 1
ATOM 849 C C . THR A 1 104 ? -3.766 6.836 -10.186 1.00 91.81 104 THR A C 1
ATOM 851 O O . THR A 1 104 ? -3.284 7.903 -10.570 1.00 91.81 104 THR A O 1
ATOM 854 N N . THR A 1 105 ? -3.812 5.770 -10.987 1.00 87.56 105 THR A N 1
ATOM 855 C CA . THR A 1 105 ? -3.321 5.784 -12.375 1.00 87.56 105 THR A CA 1
ATOM 856 C C . THR A 1 105 ? -4.125 6.762 -13.230 1.00 87.56 105 THR A C 1
ATOM 858 O O . THR A 1 105 ? -3.555 7.484 -14.046 1.00 87.56 105 THR A O 1
ATOM 861 N N . ASP A 1 106 ? -5.440 6.791 -13.045 1.00 85.69 106 ASP A N 1
ATOM 862 C CA . ASP A 1 106 ? -6.352 7.632 -13.810 1.00 85.69 106 ASP A CA 1
ATOM 863 C C . ASP A 1 106 ? -7.582 7.937 -12.947 1.00 85.69 106 ASP A C 1
ATOM 865 O O . ASP A 1 106 ? -8.214 7.018 -12.417 1.00 85.69 106 ASP A O 1
ATOM 869 N N . ALA A 1 107 ? -7.886 9.228 -12.804 1.00 83.00 107 ALA A N 1
ATOM 870 C CA . ALA A 1 107 ? -8.963 9.734 -11.959 1.00 83.00 107 ALA A CA 1
ATOM 871 C C . ALA A 1 107 ? -10.331 9.173 -12.376 1.00 83.00 107 ALA A C 1
ATOM 873 O O . ALA A 1 107 ? -11.159 8.880 -11.514 1.00 83.00 107 ALA A O 1
ATOM 874 N N . ASP A 1 108 ? -10.540 8.931 -13.674 1.00 88.19 108 ASP A N 1
ATOM 875 C CA . ASP A 1 108 ? -11.813 8.424 -14.194 1.00 88.19 108 ASP A CA 1
ATOM 876 C C . ASP A 1 108 ? -12.077 6.964 -13.791 1.00 88.19 108 ASP A C 1
ATOM 878 O O . ASP A 1 108 ? -13.212 6.487 -13.847 1.00 88.19 108 ASP A O 1
ATOM 882 N N . CYS A 1 109 ? -11.043 6.236 -13.354 1.00 90.81 109 CYS A N 1
ATOM 883 C CA . CYS A 1 109 ? -11.151 4.833 -12.955 1.00 90.81 109 CYS A CA 1
ATOM 884 C C . CYS A 1 109 ? -10.644 4.546 -11.535 1.00 90.81 109 CYS A C 1
ATOM 886 O O . CYS A 1 109 ? -10.521 3.378 -11.165 1.00 90.81 109 CYS A O 1
ATOM 888 N N . GLU A 1 110 ? -10.391 5.572 -10.716 1.00 93.12 110 GLU A N 1
ATOM 889 C CA . GLU A 1 110 ? -9.827 5.411 -9.368 1.00 93.12 110 GLU A CA 1
ATOM 890 C C . GLU A 1 110 ? -10.685 4.477 -8.496 1.00 93.12 110 GLU A C 1
ATOM 892 O O . GLU A 1 110 ? -10.159 3.617 -7.788 1.00 93.12 110 GLU A O 1
ATOM 897 N N . ALA A 1 111 ? -12.016 4.562 -8.613 1.00 95.62 111 ALA A N 1
ATOM 898 C CA . ALA A 1 111 ? -12.951 3.678 -7.915 1.00 95.62 111 ALA A CA 1
ATOM 899 C C . ALA A 1 111 ? -12.811 2.207 -8.353 1.00 95.62 111 ALA A C 1
ATOM 901 O O . ALA A 1 111 ? -12.772 1.300 -7.521 1.00 95.62 111 ALA A O 1
ATOM 902 N N . GLU A 1 112 ? -12.705 1.962 -9.662 1.00 96.00 112 GLU A N 1
ATOM 903 C CA . GLU A 1 112 ? -12.531 0.622 -10.234 1.00 96.00 112 GLU A CA 1
ATOM 904 C C . GLU A 1 112 ? -11.179 0.025 -9.822 1.00 96.00 112 GLU A C 1
ATOM 906 O O . GLU A 1 112 ? -11.107 -1.128 -9.389 1.00 96.00 112 GLU A O 1
ATOM 911 N N . MET A 1 113 ? -10.107 0.817 -9.901 1.00 96.44 113 MET A N 1
ATOM 912 C CA . MET A 1 113 ? -8.767 0.380 -9.509 1.00 96.44 113 MET A CA 1
ATOM 913 C C . MET A 1 113 ? -8.684 0.126 -8.005 1.00 96.44 113 MET A C 1
ATOM 915 O O . MET A 1 113 ? -8.067 -0.852 -7.588 1.00 96.44 113 MET A O 1
ATOM 919 N N . SER A 1 114 ? -9.374 0.930 -7.193 1.00 97.62 114 SER A N 1
ATOM 920 C CA . SER A 1 114 ? -9.506 0.698 -5.751 1.00 97.62 114 SER A CA 1
ATOM 921 C C . SER A 1 114 ? -10.171 -0.642 -5.451 1.00 97.62 114 SER A C 1
ATOM 923 O O . SER A 1 114 ? -9.669 -1.403 -4.627 1.00 97.62 114 SER A O 1
ATOM 925 N N . LEU A 1 115 ? -11.264 -0.983 -6.144 1.00 97.50 115 LEU A N 1
ATOM 926 C CA . LEU A 1 115 ? -11.918 -2.287 -5.984 1.00 97.50 115 LEU A CA 1
ATOM 927 C C . LEU A 1 115 ? -10.992 -3.443 -6.382 1.00 97.50 115 LEU A C 1
ATOM 929 O O . LEU A 1 115 ? -10.918 -4.437 -5.661 1.00 97.50 115 LEU A O 1
ATOM 933 N N . ARG A 1 116 ? -10.254 -3.311 -7.491 1.00 96.94 116 ARG A N 1
ATOM 934 C CA . ARG A 1 116 ? -9.274 -4.320 -7.929 1.00 96.94 116 ARG A CA 1
ATOM 935 C C . ARG A 1 116 ? -8.154 -4.495 -6.904 1.00 96.94 116 ARG A C 1
ATOM 937 O O . ARG A 1 116 ? -7.874 -5.622 -6.508 1.00 96.94 116 ARG A O 1
ATOM 944 N N . ALA A 1 117 ? -7.567 -3.401 -6.420 1.00 97.75 117 ALA A N 1
ATOM 945 C CA . ALA A 1 117 ? -6.525 -3.432 -5.395 1.00 97.75 117 ALA A CA 1
ATOM 946 C C . ALA A 1 117 ? -7.028 -4.068 -4.091 1.00 97.75 117 ALA A C 1
ATOM 948 O O . ALA A 1 117 ? -6.338 -4.902 -3.506 1.00 97.75 117 ALA A O 1
ATOM 949 N N . LEU A 1 118 ? -8.255 -3.749 -3.666 1.00 97.94 118 LEU A N 1
ATOM 950 C CA . LEU A 1 118 ? -8.882 -4.385 -2.509 1.00 97.94 118 LEU A CA 1
ATOM 951 C C . LEU A 1 118 ? -8.999 -5.897 -2.687 1.00 97.94 118 LEU A C 1
ATOM 953 O O . LEU A 1 118 ? -8.689 -6.607 -1.740 1.00 97.94 118 LEU A O 1
ATOM 957 N N . VAL A 1 119 ? -9.392 -6.391 -3.866 1.00 96.69 119 VAL A N 1
ATOM 958 C CA . VAL A 1 119 ? -9.439 -7.837 -4.157 1.00 96.69 119 VAL A CA 1
ATOM 959 C C . VAL A 1 119 ? -8.045 -8.464 -4.087 1.00 96.69 119 VAL A C 1
ATOM 961 O O . VAL A 1 119 ? -7.894 -9.527 -3.493 1.00 96.69 119 VAL A O 1
ATOM 964 N N . MET A 1 120 ? -7.015 -7.805 -4.628 1.00 96.75 120 MET A N 1
ATOM 965 C CA . MET A 1 120 ? -5.630 -8.300 -4.559 1.00 96.75 120 MET A CA 1
ATOM 966 C C . MET A 1 120 ? -5.118 -8.413 -3.118 1.00 96.75 120 MET A C 1
ATOM 968 O O . MET A 1 120 ? -4.355 -9.321 -2.809 1.00 96.75 120 MET A O 1
ATOM 972 N N . LEU A 1 121 ? -5.529 -7.491 -2.241 1.00 97.56 121 LEU A N 1
ATOM 973 C CA . LEU A 1 121 ? -5.119 -7.432 -0.835 1.00 97.56 121 LEU A CA 1
ATOM 974 C C . LEU A 1 121 ? -5.872 -8.419 0.070 1.00 97.56 121 LEU A C 1
ATOM 976 O O . LEU A 1 121 ? -5.496 -8.566 1.237 1.00 97.56 121 LEU A O 1
ATOM 980 N N . GLN A 1 122 ? -6.932 -9.065 -0.427 1.00 95.50 122 GLN A N 1
ATOM 981 C CA . GLN A 1 122 ? -7.691 -10.033 0.357 1.00 95.50 122 GLN A CA 1
ATOM 982 C C . GLN A 1 122 ? -6.883 -11.309 0.630 1.00 95.50 122 GLN A C 1
ATOM 984 O O . GLN A 1 122 ? -6.027 -11.758 -0.135 1.00 95.50 122 GLN A O 1
ATOM 989 N N . ASP A 1 123 ? -7.175 -11.929 1.763 1.00 91.56 123 ASP A N 1
ATOM 990 C CA . ASP A 1 123 ? -6.727 -13.268 2.085 1.00 91.56 123 ASP A CA 1
ATOM 991 C C . ASP A 1 123 ? -7.370 -14.253 1.111 1.00 91.56 123 ASP A C 1
ATOM 993 O O . ASP A 1 123 ? -8.580 -14.211 0.871 1.00 91.56 123 ASP A O 1
ATOM 997 N N . GLN A 1 124 ? -6.557 -15.147 0.546 1.00 79.56 124 GLN A N 1
ATOM 998 C CA . GLN A 1 124 ? -7.063 -16.143 -0.388 1.00 79.56 124 GLN A CA 1
ATOM 999 C C . GLN A 1 124 ? -8.136 -17.001 0.282 1.00 79.56 124 GLN A C 1
ATOM 1001 O O . GLN A 1 124 ? -7.965 -17.500 1.398 1.00 79.56 124 GLN A O 1
ATOM 1006 N N . ILE A 1 125 ? -9.256 -17.169 -0.420 1.00 70.06 125 ILE A N 1
ATOM 1007 C CA . ILE A 1 125 ? -10.355 -17.998 0.056 1.00 70.06 125 ILE A CA 1
ATOM 1008 C C . ILE A 1 125 ? -9.861 -19.443 0.099 1.00 70.06 125 ILE A C 1
ATOM 1010 O O . ILE A 1 125 ? -9.428 -19.980 -0.921 1.00 70.06 125 ILE A O 1
ATOM 1014 N N . GLN A 1 126 ? -9.968 -20.081 1.265 1.00 65.19 126 GLN A N 1
ATOM 1015 C CA . GLN A 1 126 ? -9.604 -21.487 1.416 1.00 65.19 126 GLN A CA 1
ATOM 1016 C C . GLN A 1 126 ? -10.339 -22.358 0.378 1.00 65.19 126 GLN A C 1
ATOM 1018 O O . GLN A 1 126 ? -11.537 -22.126 0.114 1.00 65.19 126 GLN A O 1
ATOM 1023 N N . PRO A 1 127 ? -9.652 -23.362 -0.204 1.00 67.75 127 PRO A N 1
ATOM 1024 C CA . PRO A 1 127 ? -10.285 -24.374 -1.038 1.00 67.75 127 PRO A CA 1
ATOM 1025 C C . PRO A 1 127 ? -11.508 -24.953 -0.329 1.00 67.75 127 PRO A C 1
ATOM 1027 O O . PRO A 1 127 ? -11.497 -25.115 0.886 1.00 67.75 127 PRO A O 1
ATOM 1030 N N . ILE A 1 128 ? -12.564 -25.284 -1.076 1.00 66.75 128 ILE A N 1
ATOM 1031 C CA . ILE A 1 128 ? -13.847 -25.755 -0.513 1.00 66.75 128 ILE A CA 1
ATOM 1032 C C . ILE A 1 128 ? -13.652 -26.910 0.484 1.00 66.75 128 ILE A C 1
ATOM 1034 O O . ILE A 1 128 ? -14.333 -26.954 1.501 1.00 66.75 128 ILE A O 1
ATOM 1038 N N . LEU A 1 129 ? -12.689 -27.797 0.221 1.00 66.62 129 LEU A N 1
ATOM 1039 C CA . LEU A 1 129 ? -12.355 -28.950 1.065 1.00 66.62 129 LEU A CA 1
ATOM 1040 C C . LEU A 1 129 ? -11.748 -28.577 2.427 1.00 66.62 129 LEU A C 1
ATOM 1042 O O . LEU A 1 129 ? -11.817 -29.367 3.360 1.00 66.62 129 LEU A O 1
ATOM 1046 N N . GLU A 1 130 ? -11.156 -27.390 2.536 1.00 67.44 130 GLU A N 1
ATOM 1047 C CA . GLU A 1 130 ? -10.553 -26.861 3.764 1.00 67.44 130 GLU A CA 1
ATOM 1048 C C . GLU A 1 130 ? -11.499 -25.910 4.507 1.00 67.44 130 GLU A C 1
ATOM 1050 O O . GLU A 1 130 ? -11.180 -25.452 5.605 1.00 67.44 130 GLU A O 1
ATOM 1055 N N . ARG A 1 131 ? -12.672 -25.607 3.928 1.00 70.75 131 ARG A N 1
ATOM 1056 C CA . ARG A 1 131 ? -13.655 -24.736 4.571 1.00 70.75 131 ARG A CA 1
ATOM 1057 C C . ARG A 1 131 ? -14.326 -25.473 5.732 1.00 70.75 131 ARG A C 1
ATOM 1059 O O . ARG A 1 131 ? -14.683 -26.644 5.596 1.00 70.75 131 ARG A O 1
ATOM 1066 N N . PRO A 1 132 ? -14.543 -24.794 6.868 1.00 69.12 132 PRO A N 1
ATOM 1067 C CA . PRO A 1 132 ? -15.330 -25.361 7.951 1.00 69.12 132 PRO A CA 1
ATOM 1068 C C . PRO A 1 132 ? -16.753 -25.673 7.466 1.00 69.12 132 PRO A C 1
ATOM 1070 O O . PRO A 1 132 ? -17.297 -24.954 6.629 1.00 69.12 132 PRO A O 1
ATOM 1073 N N . LEU A 1 133 ? -17.354 -26.735 8.014 1.00 77.88 133 LEU A N 1
ATOM 1074 C CA . LEU A 1 133 ? -18.759 -27.089 7.775 1.00 77.88 133 LEU A CA 1
ATOM 1075 C C . LEU A 1 133 ? -19.668 -25.873 8.019 1.00 77.88 133 LEU A C 1
ATOM 1077 O O . LEU A 1 133 ? -19.383 -25.072 8.908 1.00 77.88 133 LEU A O 1
ATOM 1081 N N . ASP A 1 134 ? -20.783 -25.759 7.294 1.00 75.56 134 ASP A N 1
ATOM 1082 C CA . ASP A 1 134 ? -21.631 -24.552 7.284 1.00 75.56 134 ASP A CA 1
ATOM 1083 C C . ASP A 1 134 ? -22.046 -24.064 8.686 1.00 75.56 134 ASP A C 1
ATOM 1085 O O . ASP A 1 134 ? -22.058 -22.863 8.961 1.00 75.56 134 ASP A O 1
ATOM 1089 N N . PHE A 1 135 ? -22.313 -24.985 9.619 1.00 76.25 135 PHE A N 1
ATOM 1090 C CA . PHE A 1 135 ? -22.670 -24.630 10.998 1.00 76.25 135 PHE A CA 1
ATOM 1091 C C . PHE A 1 135 ? -21.494 -24.048 11.810 1.00 76.25 135 PHE A C 1
ATOM 1093 O O . PHE A 1 135 ? -21.716 -23.258 12.723 1.00 76.25 135 PHE A O 1
ATOM 1100 N N . LEU A 1 136 ? -20.247 -24.408 11.479 1.00 69.75 136 LEU A N 1
ATOM 1101 C CA . LEU A 1 136 ? -19.027 -23.808 12.038 1.00 69.75 136 LEU A CA 1
ATOM 1102 C C . LEU A 1 136 ? -18.674 -22.498 11.322 1.00 69.75 136 LEU A C 1
ATOM 1104 O O . LEU A 1 136 ? -18.170 -21.570 11.953 1.00 69.75 136 LEU A O 1
ATOM 1108 N N . ALA A 1 137 ? -18.973 -22.398 10.023 1.00 66.62 137 ALA A N 1
ATOM 1109 C CA . ALA A 1 137 ? -18.801 -21.173 9.250 1.00 66.62 137 ALA A CA 1
ATOM 1110 C C . ALA A 1 137 ? -19.690 -20.033 9.780 1.00 66.62 137 ALA A C 1
ATOM 1112 O O . ALA A 1 137 ? -19.238 -18.894 9.843 1.00 66.62 137 ALA A O 1
ATOM 1113 N N . ALA A 1 138 ? -20.902 -20.342 10.260 1.00 67.00 138 ALA A N 1
ATOM 1114 C CA . ALA A 1 138 ? -21.809 -19.367 10.876 1.00 67.00 138 ALA A CA 1
ATOM 1115 C C . ALA A 1 138 ? -21.244 -18.701 12.149 1.00 67.00 138 ALA A C 1
ATOM 1117 O O . ALA A 1 138 ? -21.617 -17.575 12.474 1.00 67.00 138 ALA A O 1
ATOM 1118 N N . ALA A 1 139 ? -20.330 -19.369 12.861 1.00 69.88 139 ALA A N 1
ATOM 1119 C CA . ALA A 1 139 ? -19.641 -18.804 14.023 1.00 69.88 139 ALA A CA 1
ATOM 1120 C C . ALA A 1 139 ? -18.400 -17.974 13.639 1.00 69.88 139 ALA A C 1
ATOM 1122 O O . ALA A 1 139 ? -17.845 -17.253 14.473 1.00 69.88 139 ALA A O 1
ATOM 1123 N N . HIS A 1 140 ? -17.940 -18.074 12.390 1.00 73.50 140 HIS A N 1
ATOM 1124 C CA . HIS A 1 140 ? -16.733 -17.416 11.917 1.00 73.50 140 HIS A CA 1
ATOM 1125 C C . HIS A 1 140 ? -17.048 -16.030 11.352 1.00 73.50 140 HIS A C 1
ATOM 1127 O O . HIS A 1 140 ? -17.659 -15.880 10.298 1.00 73.50 140 HIS A O 1
ATOM 1133 N N . THR A 1 141 ? -16.563 -14.983 12.018 1.00 78.38 141 THR A N 1
ATOM 1134 C CA . THR A 1 141 ? -16.537 -13.644 11.420 1.00 78.38 141 THR A CA 1
ATOM 1135 C C . THR A 1 141 ? -15.511 -13.619 10.289 1.00 78.38 141 THR A C 1
ATOM 1137 O O . THR A 1 141 ? -14.353 -13.994 10.513 1.00 78.38 141 THR A O 1
ATOM 1140 N N . SER A 1 142 ? -15.918 -13.171 9.096 1.00 84.25 142 SER A N 1
ATOM 1141 C CA . SER A 1 142 ? -14.996 -12.944 7.977 1.00 84.25 142 SER A CA 1
ATOM 1142 C C . SER A 1 142 ? -13.910 -11.948 8.387 1.00 84.25 142 SER A C 1
ATOM 1144 O O . SER A 1 142 ? -14.157 -11.026 9.155 1.00 84.25 142 SER A O 1
ATOM 1146 N N . ARG A 1 143 ? -12.672 -12.168 7.944 1.00 90.62 143 ARG A N 1
ATOM 1147 C CA . ARG A 1 143 ? -11.533 -11.277 8.226 1.00 90.62 143 ARG A CA 1
ATOM 1148 C C . ARG A 1 143 ? -10.657 -11.195 6.988 1.00 90.62 143 ARG A C 1
ATOM 1150 O O . ARG A 1 143 ? -9.542 -11.716 7.013 1.00 90.62 143 ARG A O 1
ATOM 1157 N N . PRO A 1 144 ? -11.165 -10.605 5.899 1.00 94.19 144 PRO A N 1
ATOM 1158 C CA . PRO A 1 144 ? -10.560 -10.753 4.584 1.00 94.19 144 PRO A CA 1
ATOM 1159 C C . PRO A 1 144 ? -9.201 -10.053 4.466 1.00 94.19 144 PRO A C 1
ATOM 1161 O O . PRO A 1 144 ? -8.492 -10.319 3.515 1.00 94.19 144 PRO A O 1
ATOM 1164 N N . TYR A 1 145 ? -8.794 -9.210 5.420 1.00 97.50 145 TYR A N 1
ATOM 1165 C CA . TYR A 1 145 ? -7.514 -8.490 5.388 1.00 97.50 145 TYR A CA 1
ATOM 1166 C C . TYR A 1 145 ? -6.546 -8.901 6.511 1.00 97.50 145 TYR A C 1
ATOM 1168 O O . TYR A 1 145 ? -5.737 -8.091 6.967 1.00 97.50 145 TYR A O 1
ATOM 1176 N N . LYS A 1 146 ? -6.619 -10.136 7.033 1.00 95.88 146 LYS A N 1
ATOM 1177 C CA . LYS A 1 146 ? -5.807 -10.548 8.196 1.00 95.88 146 LYS A CA 1
ATOM 1178 C C . LYS A 1 146 ? -4.311 -10.550 7.879 1.00 95.88 146 LYS A C 1
ATOM 1180 O O . LYS A 1 146 ? -3.535 -10.126 8.739 1.00 95.88 146 LYS A O 1
ATOM 1185 N N . ARG A 1 147 ? -3.883 -11.013 6.694 1.00 96.69 147 ARG A N 1
ATOM 1186 C CA . ARG A 1 147 ? -2.459 -10.960 6.304 1.00 96.69 147 ARG A CA 1
ATOM 1187 C C . ARG A 1 147 ? -1.976 -9.519 6.174 1.00 96.69 147 ARG A C 1
ATOM 1189 O O . ARG A 1 147 ? -0.941 -9.182 6.744 1.00 96.69 147 ARG A O 1
ATOM 1196 N N . TRP A 1 148 ? -2.776 -8.661 5.541 1.00 98.06 148 TRP A N 1
ATOM 1197 C CA . TRP A 1 148 ? -2.444 -7.247 5.385 1.00 98.06 148 TRP A CA 1
ATOM 1198 C C . TRP A 1 148 ? -2.286 -6.531 6.730 1.00 98.06 148 TRP A C 1
ATOM 1200 O O . TRP A 1 148 ? -1.281 -5.861 6.964 1.00 98.06 148 TRP A O 1
ATOM 1210 N N . MET A 1 149 ? -3.230 -6.726 7.654 1.00 98.00 149 MET A N 1
ATOM 1211 C CA . MET A 1 149 ? -3.154 -6.120 8.987 1.00 98.00 149 MET A CA 1
ATOM 1212 C C . MET A 1 149 ? -1.998 -6.687 9.815 1.00 98.00 149 MET A C 1
ATOM 1214 O O . MET A 1 149 ? -1.381 -5.958 10.588 1.00 98.00 149 MET A O 1
ATOM 1218 N N . ARG A 1 150 ? -1.645 -7.969 9.642 1.00 97.62 150 ARG A N 1
ATOM 1219 C CA . ARG A 1 150 ? -0.453 -8.547 10.280 1.00 97.62 150 ARG A CA 1
ATOM 1220 C C . ARG A 1 150 ? 0.830 -7.878 9.791 1.00 97.62 150 ARG A C 1
ATOM 1222 O O . ARG A 1 150 ? 1.700 -7.625 10.627 1.00 97.62 150 ARG A O 1
ATOM 1229 N N . GLU A 1 151 ? 0.929 -7.621 8.488 1.00 98.06 151 GLU A N 1
ATOM 1230 C CA . GLU A 1 151 ? 2.082 -6.952 7.885 1.00 98.06 151 GLU A CA 1
ATOM 1231 C C . GLU A 1 151 ? 2.184 -5.495 8.344 1.00 98.06 151 GLU A C 1
ATOM 1233 O O . GLU A 1 151 ? 3.251 -5.078 8.782 1.00 98.06 151 GLU A O 1
ATOM 1238 N N . LEU A 1 152 ? 1.072 -4.751 8.369 1.00 98.38 152 LEU A N 1
ATOM 1239 C CA . LEU A 1 152 ? 1.050 -3.384 8.901 1.00 98.38 152 LEU A CA 1
ATOM 1240 C C . LEU A 1 152 ? 1.405 -3.328 10.397 1.00 98.38 152 LEU A C 1
ATOM 1242 O O . LEU A 1 152 ? 2.065 -2.398 10.851 1.00 98.38 152 LEU A O 1
ATOM 1246 N N . ASP A 1 153 ? 0.992 -4.325 11.182 1.00 98.25 153 ASP A N 1
ATOM 1247 C CA . ASP A 1 153 ? 1.280 -4.361 12.618 1.00 98.25 153 ASP A CA 1
ATOM 1248 C C . ASP A 1 153 ? 2.722 -4.781 12.953 1.00 98.25 153 ASP A C 1
ATOM 1250 O O . ASP A 1 153 ? 3.188 -4.604 14.079 1.00 98.25 153 ASP A O 1
ATOM 1254 N N . LYS A 1 154 ? 3.447 -5.374 12.001 1.00 97.44 154 LYS A N 1
ATOM 1255 C CA . LYS A 1 154 ? 4.827 -5.833 12.199 1.00 97.44 154 LYS A CA 1
ATOM 1256 C C . LYS A 1 154 ? 5.784 -4.696 12.601 1.00 97.44 154 LYS A C 1
ATOM 1258 O O . LYS A 1 154 ? 6.341 -4.801 13.698 1.00 97.44 154 LYS A O 1
ATOM 1263 N N . PRO A 1 155 ? 5.903 -3.586 11.846 1.00 96.81 155 PRO A N 1
ATOM 1264 C CA . PRO A 1 155 ? 6.748 -2.459 12.244 1.00 96.81 155 PRO A CA 1
ATOM 1265 C C . PRO A 1 155 ? 6.299 -1.801 13.556 1.00 96.81 155 PRO A C 1
ATOM 1267 O O . PRO A 1 155 ? 7.131 -1.326 14.322 1.00 96.81 155 PRO A O 1
ATOM 1270 N N . VAL A 1 156 ? 4.995 -1.812 13.863 1.00 96.94 156 VAL A N 1
ATOM 1271 C CA . VAL A 1 156 ? 4.459 -1.245 15.115 1.00 96.94 156 VAL A CA 1
ATOM 1272 C C . VAL A 1 156 ? 4.946 -2.023 16.337 1.00 96.94 156 VAL A C 1
ATOM 1274 O O . VAL A 1 156 ? 5.206 -1.437 17.387 1.00 96.94 156 VAL A O 1
ATOM 1277 N N . ARG A 1 157 ? 5.081 -3.350 16.216 1.00 96.75 157 ARG A N 1
ATOM 1278 C CA . ARG A 1 157 ? 5.619 -4.206 17.284 1.00 96.75 157 ARG A CA 1
ATOM 1279 C C . ARG A 1 157 ? 7.142 -4.138 17.365 1.00 96.75 157 ARG A C 1
ATOM 1281 O O . ARG A 1 157 ? 7.677 -4.085 18.466 1.00 96.75 157 ARG A O 1
ATOM 1288 N N . GLU A 1 158 ? 7.824 -4.150 16.223 1.00 95.56 158 GLU A N 1
ATOM 1289 C CA . GLU A 1 158 ? 9.291 -4.139 1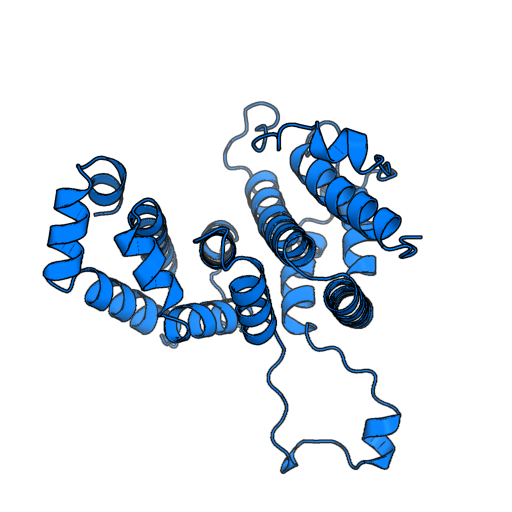6.157 1.00 95.56 158 GLU A CA 1
ATOM 1290 C C . GLU A 1 158 ? 9.885 -2.800 16.613 1.00 95.56 158 GLU A C 1
ATOM 1292 O O . GLU A 1 158 ? 10.911 -2.791 17.287 1.00 95.56 158 GLU A O 1
ATOM 1297 N N . CYS A 1 159 ? 9.211 -1.685 16.318 1.00 94.75 159 CYS A N 1
ATOM 1298 C CA . CYS A 1 159 ? 9.637 -0.333 16.678 1.00 94.75 159 CYS A CA 1
ATOM 1299 C C . CYS A 1 159 ? 8.670 0.331 17.665 1.00 94.75 159 CYS A C 1
ATOM 1301 O O . CYS A 1 159 ? 8.299 1.495 17.520 1.00 94.75 159 CYS A O 1
ATOM 1303 N N . PHE A 1 160 ? 8.244 -0.416 18.687 1.00 95.06 160 PHE A N 1
ATOM 1304 C CA . PHE A 1 160 ? 7.224 0.031 19.642 1.00 95.06 160 PHE A CA 1
ATOM 1305 C C . PHE A 1 160 ? 7.584 1.334 20.381 1.00 95.06 160 PHE A C 1
ATOM 1307 O O . PHE A 1 160 ? 6.681 2.041 20.825 1.00 95.06 160 PHE A O 1
ATOM 1314 N N . TRP A 1 161 ? 8.878 1.662 20.513 1.00 93.62 161 TRP A N 1
ATOM 1315 C CA . TRP A 1 161 ? 9.349 2.875 21.194 1.00 93.62 161 TRP A CA 1
ATOM 1316 C C . TRP A 1 161 ? 8.934 4.168 20.487 1.00 93.62 161 TRP A C 1
ATOM 1318 O O . TRP A 1 161 ? 8.849 5.207 21.134 1.00 93.62 161 TRP A O 1
ATOM 1328 N N . ILE A 1 162 ? 8.604 4.092 19.194 1.00 92.88 162 ILE A N 1
ATOM 1329 C CA . ILE A 1 162 ? 8.039 5.205 18.427 1.00 92.88 162 ILE A CA 1
ATOM 1330 C C . ILE A 1 162 ? 6.645 5.587 18.964 1.00 92.88 162 ILE A C 1
ATOM 1332 O O . ILE A 1 162 ? 6.247 6.747 18.892 1.00 92.88 162 ILE A O 1
ATOM 1336 N N . PHE A 1 163 ? 5.904 4.629 19.538 1.00 94.56 163 PHE A N 1
ATOM 1337 C CA . PHE A 1 163 ? 4.474 4.731 19.864 1.00 94.56 163 PHE A CA 1
ATOM 1338 C C . PHE A 1 163 ? 4.197 4.825 21.375 1.00 94.56 163 PHE A C 1
ATOM 1340 O O . PHE A 1 163 ? 3.286 4.176 21.901 1.00 94.56 163 PHE A O 1
ATOM 1347 N N . LEU A 1 164 ? 5.009 5.599 22.099 1.00 92.19 164 LEU A N 1
ATOM 1348 C CA . LEU A 1 164 ? 4.937 5.719 23.563 1.00 92.19 164 LEU A CA 1
ATOM 1349 C C . LEU A 1 164 ? 4.319 7.031 24.063 1.00 92.19 164 LEU A C 1
ATOM 1351 O O . LEU A 1 164 ? 4.247 7.247 25.271 1.00 92.19 164 LEU A O 1
ATOM 1355 N N . HIS A 1 165 ? 3.827 7.876 23.162 1.00 91.25 165 HIS A N 1
ATOM 1356 C CA . HIS A 1 165 ? 3.197 9.152 23.488 1.00 91.25 165 HIS A CA 1
ATOM 1357 C C . HIS A 1 165 ? 1.704 8.983 23.808 1.00 91.25 165 HIS A C 1
ATOM 1359 O O . HIS A 1 165 ? 1.104 7.928 23.571 1.00 91.25 165 HIS A O 1
ATOM 1365 N N . ASP A 1 166 ? 1.105 10.027 24.371 1.00 88.50 166 ASP A N 1
ATOM 1366 C CA . ASP A 1 166 ? -0.332 10.109 24.613 1.00 88.50 166 ASP A CA 1
ATOM 1367 C C . ASP A 1 166 ? -0.905 11.225 23.743 1.00 88.50 166 ASP A C 1
ATOM 1369 O O . ASP A 1 166 ? -0.766 12.403 24.063 1.00 88.50 166 ASP A O 1
ATOM 1373 N N . ASN A 1 167 ? -1.475 10.850 22.597 1.00 87.88 167 ASN A N 1
ATOM 1374 C CA . ASN A 1 167 ? -2.124 11.801 21.706 1.00 87.88 167 ASN A CA 1
ATOM 1375 C C . ASN A 1 167 ? -3.508 11.304 21.298 1.00 87.88 167 ASN A C 1
ATOM 1377 O O . ASN A 1 167 ? -3.734 10.105 21.090 1.00 87.88 167 ASN A O 1
ATOM 1381 N N . SER A 1 168 ? -4.405 12.262 21.098 1.00 86.00 168 SER A N 1
ATOM 1382 C CA . SER A 1 168 ? -5.648 12.086 20.361 1.00 86.00 168 SER A CA 1
ATOM 1383 C C . SER A 1 168 ? -5.448 12.447 18.887 1.00 86.00 168 SER A C 1
ATOM 1385 O O . SER A 1 168 ? -4.562 13.227 18.532 1.00 86.00 168 SER A O 1
ATOM 1387 N N . ILE A 1 169 ? -6.279 11.864 18.022 1.00 84.62 169 ILE A N 1
ATOM 1388 C CA . ILE A 1 169 ? -6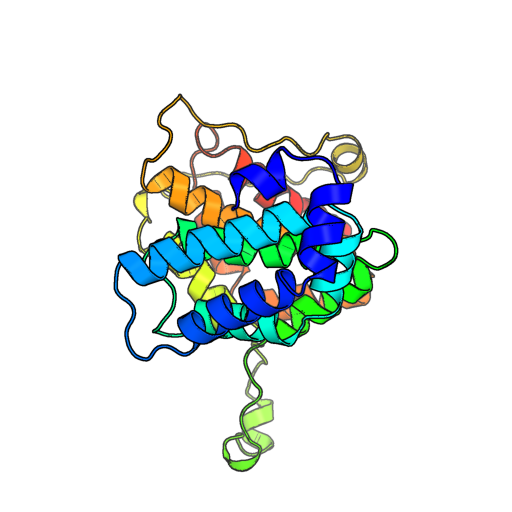.355 12.243 16.610 1.00 84.62 169 ILE A CA 1
ATOM 1389 C C . ILE A 1 169 ? -7.545 13.190 16.460 1.00 84.62 169 ILE A C 1
ATOM 1391 O O . ILE A 1 169 ? -8.666 12.779 16.770 1.00 84.62 169 ILE A O 1
ATOM 1395 N N . PRO A 1 170 ? -7.335 14.447 16.039 1.00 84.38 170 PRO A N 1
ATOM 1396 C CA . PRO A 1 170 ? -8.442 15.362 15.820 1.00 84.38 170 PRO A CA 1
ATOM 1397 C C . PRO A 1 170 ? -9.277 14.904 14.617 1.00 84.38 170 PRO A C 1
ATOM 1399 O O . PRO A 1 170 ? -8.750 14.365 13.643 1.00 84.38 170 PRO A O 1
ATOM 1402 N N . ILE A 1 171 ? -10.585 15.142 14.691 1.00 82.69 171 ILE A N 1
ATOM 1403 C CA . ILE A 1 171 ? -11.500 15.008 13.555 1.00 82.69 171 ILE A CA 1
ATOM 1404 C C . ILE A 1 171 ? -11.622 16.392 12.926 1.00 82.69 171 ILE A C 1
ATOM 1406 O O . ILE A 1 171 ? -11.962 17.349 13.622 1.00 82.69 171 ILE A O 1
ATOM 1410 N N . VAL A 1 172 ? -11.344 16.491 11.629 1.00 81.25 172 VAL A N 1
ATOM 1411 C CA . VAL A 1 172 ? -11.459 17.741 10.872 1.00 81.25 172 VAL A CA 1
ATOM 1412 C C . VAL A 1 172 ? -12.688 17.646 9.960 1.00 81.25 172 VAL A C 1
ATOM 1414 O O . VAL A 1 172 ? -12.855 16.623 9.291 1.00 81.25 172 VAL A O 1
ATOM 1417 N N . PRO A 1 173 ? -13.576 18.661 9.931 1.00 75.50 173 PRO A N 1
ATOM 1418 C CA . PRO A 1 173 ? -14.710 18.685 9.009 1.00 75.50 173 PRO A CA 1
ATOM 1419 C C . PRO A 1 173 ? -14.270 18.513 7.551 1.00 75.50 173 PRO A C 1
ATOM 1421 O O . PRO A 1 173 ? -13.205 18.984 7.145 1.00 75.50 173 PRO A O 1
ATOM 1424 N N . MET A 1 174 ? -15.094 17.848 6.740 1.00 67.31 174 MET A N 1
ATOM 1425 C CA . MET A 1 174 ? -14.724 17.505 5.363 1.00 67.31 174 MET A CA 1
ATOM 1426 C C . MET A 1 174 ? -14.516 18.750 4.491 1.00 67.31 174 MET A C 1
ATOM 1428 O O . MET A 1 174 ? -13.674 18.744 3.598 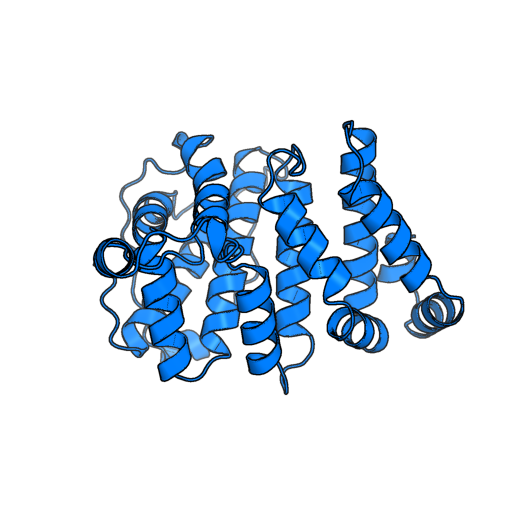1.00 67.31 174 MET A O 1
ATOM 1432 N N . GLU A 1 175 ? -15.244 19.834 4.762 1.00 67.38 175 GLU A N 1
ATOM 1433 C CA . GLU A 1 175 ? -15.110 21.111 4.059 1.00 67.38 175 GLU A CA 1
ATOM 1434 C C . GLU A 1 175 ? -13.725 21.731 4.275 1.00 67.38 175 GLU A C 1
ATOM 1436 O O . GLU A 1 175 ? -13.125 22.259 3.338 1.00 67.38 175 GLU A O 1
ATOM 1441 N N . GLU A 1 176 ? -13.194 21.621 5.494 1.00 63.81 176 GLU A N 1
ATOM 1442 C CA . GLU A 1 176 ? -11.841 22.062 5.833 1.00 63.81 176 GLU A CA 1
ATOM 1443 C C . GLU A 1 176 ? -10.800 21.115 5.234 1.00 63.81 176 GLU A C 1
ATOM 1445 O O . GLU A 1 176 ? -9.797 21.573 4.694 1.00 63.81 176 GLU A O 1
ATOM 1450 N N . PHE A 1 177 ? -11.072 19.807 5.229 1.00 61.75 177 PHE A N 1
ATOM 1451 C CA . PHE A 1 177 ? -10.195 18.802 4.629 1.00 61.75 177 PHE A CA 1
ATOM 1452 C C . PHE A 1 177 ? -10.042 18.970 3.108 1.00 61.75 177 PHE A C 1
ATOM 1454 O O . PHE A 1 177 ? -8.930 18.921 2.594 1.00 61.75 177 PHE A O 1
ATOM 1461 N N . CYS A 1 178 ? -11.129 19.236 2.375 1.00 55.03 178 CYS A N 1
ATOM 1462 C CA . CYS A 1 178 ? -11.091 19.520 0.932 1.00 55.03 178 CYS A CA 1
ATOM 1463 C C . CYS A 1 178 ? -10.285 20.784 0.588 1.00 55.03 178 CYS A C 1
ATOM 1465 O O . CYS A 1 178 ? -9.817 20.931 -0.541 1.00 55.03 178 CYS A O 1
ATOM 1467 N N . MET A 1 179 ? -10.145 21.696 1.552 1.00 48.06 179 MET A N 1
ATOM 1468 C CA . MET A 1 179 ? -9.361 22.928 1.443 1.00 48.06 179 MET A CA 1
ATOM 1469 C C . MET A 1 179 ? -7.915 22.746 1.928 1.00 48.06 179 MET A C 1
ATOM 1471 O O . MET A 1 179 ? -7.068 23.599 1.654 1.00 48.06 179 MET A O 1
ATOM 1475 N N . MET A 1 180 ? -7.610 21.656 2.642 1.00 52.09 180 MET A N 1
ATOM 1476 C CA . MET A 1 180 ? -6.241 21.306 2.997 1.00 52.09 180 MET A CA 1
ATOM 1477 C C . MET A 1 180 ? -5.523 20.845 1.731 1.00 52.09 180 MET A C 1
ATOM 1479 O O . MET A 1 180 ? -5.867 19.831 1.125 1.00 52.09 180 MET A O 1
ATOM 1483 N N . GLU A 1 181 ? -4.479 21.571 1.333 1.00 47.91 181 GLU A N 1
ATOM 1484 C CA . GLU A 1 181 ? -3.495 21.000 0.420 1.00 47.91 181 GLU A CA 1
ATOM 1485 C C . GLU A 1 181 ? -3.007 19.684 1.036 1.00 47.91 181 GLU A C 1
ATOM 1487 O O . GLU A 1 181 ? -2.568 19.683 2.186 1.00 47.91 181 GLU A O 1
ATOM 1492 N N . MET A 1 182 ? -3.095 18.572 0.296 1.00 45.56 182 MET A N 1
ATOM 1493 C CA . MET A 1 182 ? -2.469 17.304 0.682 1.00 45.56 182 MET A CA 1
ATOM 1494 C C . MET A 1 182 ? -0.976 17.573 0.891 1.00 45.56 182 MET A C 1
ATOM 1496 O O . MET A 1 182 ? -0.204 17.654 -0.073 1.00 45.56 182 MET A O 1
ATOM 1500 N N . ARG A 1 183 ? -0.581 17.800 2.146 1.00 47.81 183 ARG A N 1
ATOM 1501 C CA . ARG A 1 183 ? 0.779 18.203 2.482 1.00 47.81 183 ARG A CA 1
ATOM 1502 C C . ARG A 1 183 ? 1.696 17.048 2.117 1.00 47.81 183 ARG A C 1
ATOM 1504 O O . ARG A 1 183 ? 1.447 15.886 2.431 1.00 47.81 183 ARG A O 1
ATOM 1511 N N . LYS A 1 184 ? 2.743 17.357 1.352 1.00 44.22 184 LYS A N 1
ATOM 1512 C CA . LYS A 1 184 ? 3.782 16.367 1.064 1.00 44.22 184 LYS A CA 1
ATOM 1513 C C . LYS A 1 184 ? 4.427 15.975 2.397 1.00 44.22 184 LYS A C 1
ATOM 1515 O O . LYS A 1 184 ? 4.614 16.869 3.221 1.00 44.22 184 LYS A O 1
ATOM 1520 N N . PRO A 1 185 ? 4.823 14.705 2.584 1.00 42.00 185 PRO A N 1
ATOM 1521 C CA . PRO A 1 185 ? 5.500 14.267 3.799 1.00 42.00 185 PRO A CA 1
ATOM 1522 C C . PRO A 1 185 ? 6.657 15.214 4.138 1.00 42.00 185 PRO A C 1
ATOM 1524 O O . PRO A 1 185 ? 7.589 15.361 3.341 1.00 42.00 185 PRO A O 1
ATOM 1527 N N . ILE A 1 186 ? 6.589 15.886 5.288 1.00 47.09 186 ILE A N 1
ATOM 1528 C CA . ILE A 1 186 ? 7.683 16.727 5.780 1.00 47.09 186 ILE A CA 1
ATOM 1529 C C . ILE A 1 186 ? 8.683 15.814 6.489 1.00 47.09 186 ILE A C 1
ATOM 1531 O O . ILE A 1 186 ? 8.299 14.964 7.289 1.00 47.09 186 ILE A O 1
ATOM 1535 N N . VAL A 1 187 ? 9.971 15.971 6.170 1.00 44.41 187 VAL A N 1
ATOM 1536 C CA . VAL A 1 187 ? 11.055 15.233 6.829 1.00 44.41 187 VAL A CA 1
ATOM 1537 C C . VAL A 1 187 ? 11.349 15.882 8.193 1.00 44.41 187 VAL A C 1
ATOM 1539 O O . VAL A 1 187 ? 11.747 17.047 8.227 1.00 44.41 187 VAL A O 1
ATOM 1542 N N . PRO A 1 188 ? 11.213 15.166 9.317 1.00 44.59 188 PRO A N 1
ATOM 1543 C CA . PRO A 1 188 ? 11.514 15.655 10.650 1.00 44.59 188 PRO A CA 1
ATOM 1544 C C . PRO A 1 188 ? 13.027 15.810 10.810 1.00 44.59 188 PRO A C 1
ATOM 1546 O O . PRO A 1 188 ? 13.789 14.856 10.662 1.00 44.59 188 PRO A O 1
ATOM 1549 N N . GLN A 1 189 ? 13.463 17.032 11.110 1.00 46.78 189 GLN A N 1
ATOM 1550 C CA . GLN A 1 189 ? 14.765 17.371 11.711 1.00 46.78 189 GLN A CA 1
ATOM 1551 C C . GLN A 1 189 ? 16.049 16.786 11.078 1.00 46.78 189 GLN A C 1
ATOM 1553 O O . GLN A 1 189 ? 17.070 16.669 11.749 1.00 46.78 189 GLN A O 1
ATOM 1558 N N . GLY A 1 190 ? 16.067 16.481 9.779 1.00 46.12 190 GLY A N 1
ATOM 1559 C CA . GLY A 1 190 ? 17.327 16.269 9.050 1.00 46.12 190 GLY A CA 1
ATOM 1560 C C . GLY A 1 190 ? 18.057 14.938 9.293 1.00 46.12 190 GLY A C 1
ATOM 1561 O O . GLY A 1 190 ? 19.147 14.763 8.752 1.00 46.12 190 GLY A O 1
ATOM 1562 N N . TYR A 1 191 ? 17.467 13.971 10.004 1.00 50.78 191 TYR A N 1
ATOM 1563 C CA . TYR A 1 191 ? 17.988 12.596 10.085 1.00 50.78 191 TYR A CA 1
ATOM 1564 C C . TYR A 1 191 ? 17.336 11.697 9.026 1.00 50.78 191 TYR A C 1
ATOM 1566 O O . TYR A 1 191 ? 16.540 10.804 9.314 1.00 50.78 191 TYR A O 1
ATOM 1574 N N . VAL A 1 192 ? 17.675 11.944 7.759 1.00 54.38 192 VAL A N 1
ATOM 1575 C CA . VAL A 1 192 ? 17.284 11.069 6.644 1.00 54.38 192 VAL A CA 1
ATOM 1576 C C . VAL A 1 192 ? 17.995 9.719 6.796 1.00 54.38 192 VAL A C 1
ATOM 1578 O O . VAL A 1 192 ? 19.220 9.674 6.870 1.00 54.38 192 VAL A O 1
ATOM 1581 N N . GLY A 1 193 ? 17.234 8.620 6.810 1.00 61.72 193 GLY A N 1
ATOM 1582 C CA . GLY A 1 193 ? 17.778 7.253 6.771 1.00 61.72 193 GLY A CA 1
ATOM 1583 C C . GLY A 1 193 ? 17.871 6.517 8.112 1.00 61.72 193 GLY A C 1
ATOM 1584 O O . GLY A 1 193 ? 18.427 5.422 8.152 1.00 61.72 193 GLY A O 1
ATOM 1585 N N . GLY A 1 194 ? 17.323 7.071 9.199 1.00 80.94 194 GLY A N 1
ATOM 1586 C CA . GLY A 1 194 ? 17.136 6.326 10.449 1.00 80.94 194 GLY A CA 1
ATOM 1587 C C . GLY A 1 194 ? 16.055 5.243 10.325 1.00 80.94 194 GLY A C 1
ATOM 1588 O O . GLY A 1 194 ? 15.126 5.372 9.528 1.00 80.94 194 GLY A O 1
ATOM 1589 N N . VAL A 1 195 ? 16.145 4.189 11.142 1.00 86.81 195 VAL A N 1
ATOM 1590 C CA . VAL A 1 195 ? 15.178 3.070 11.141 1.00 86.81 195 VAL A CA 1
ATOM 1591 C C . VAL A 1 195 ? 13.741 3.560 11.355 1.00 86.81 195 VAL A C 1
ATOM 1593 O O . VAL A 1 195 ? 12.831 3.101 10.670 1.00 86.81 195 VAL A O 1
ATOM 1596 N N . GLU A 1 196 ? 13.541 4.545 12.236 1.00 90.12 196 GLU A N 1
ATOM 1597 C CA . GLU A 1 196 ? 12.221 5.128 12.512 1.00 90.12 196 GLU A CA 1
ATOM 1598 C C . GLU A 1 196 ? 11.604 5.792 11.282 1.00 90.12 196 GLU A C 1
ATOM 1600 O O . GLU A 1 196 ? 10.417 5.621 11.026 1.00 90.12 196 GLU A O 1
ATOM 1605 N N . TRP A 1 197 ? 12.412 6.500 10.488 1.00 85.88 197 TRP A N 1
ATOM 1606 C CA . TRP A 1 197 ? 11.946 7.157 9.269 1.00 85.88 197 TRP A CA 1
ATOM 1607 C C . TRP A 1 197 ? 11.436 6.138 8.253 1.00 85.88 197 TRP A C 1
ATOM 1609 O O . TRP A 1 197 ? 10.339 6.287 7.725 1.00 85.88 197 TRP A O 1
ATOM 1619 N N . ILE A 1 198 ? 12.211 5.076 8.022 1.00 91.69 198 ILE A N 1
ATOM 1620 C CA . ILE A 1 198 ? 11.851 4.014 7.076 1.00 91.69 198 ILE A CA 1
ATOM 1621 C C . ILE A 1 198 ? 10.566 3.310 7.538 1.00 91.69 198 ILE A C 1
ATOM 1623 O O . ILE A 1 198 ? 9.680 3.030 6.732 1.00 91.69 198 ILE A O 1
ATOM 1627 N N . VAL A 1 199 ? 10.445 3.054 8.841 1.00 94.44 199 VAL A N 1
ATOM 1628 C CA . VAL A 1 199 ? 9.262 2.430 9.444 1.00 94.44 199 VAL A CA 1
ATOM 1629 C C . VAL A 1 199 ? 8.024 3.315 9.317 1.00 94.44 199 VAL A C 1
ATOM 1631 O O . VAL A 1 199 ? 6.966 2.828 8.919 1.00 94.44 199 VAL A O 1
ATOM 1634 N N . ILE A 1 200 ? 8.145 4.607 9.619 1.00 94.69 200 ILE A N 1
ATOM 1635 C CA . ILE A 1 200 ? 7.037 5.558 9.506 1.00 94.69 200 ILE A CA 1
ATOM 1636 C C . ILE A 1 200 ? 6.629 5.741 8.046 1.00 94.69 200 ILE A C 1
ATOM 1638 O O . ILE A 1 200 ? 5.441 5.691 7.747 1.00 94.69 200 ILE A O 1
ATOM 1642 N N . GLU A 1 201 ? 7.585 5.859 7.120 1.00 93.69 201 GLU A N 1
ATOM 1643 C CA . GLU A 1 201 ? 7.300 5.932 5.684 1.00 93.69 201 GLU A CA 1
ATOM 1644 C C . GLU A 1 201 ? 6.542 4.687 5.199 1.00 93.69 201 GLU A C 1
ATOM 1646 O O . GLU A 1 201 ? 5.570 4.802 4.446 1.00 93.69 201 GLU A O 1
ATOM 1651 N N . TYR A 1 202 ? 6.935 3.505 5.679 1.00 97.25 202 TYR A N 1
ATOM 1652 C CA . TYR A 1 202 ? 6.243 2.265 5.360 1.00 97.25 202 TYR A CA 1
ATOM 1653 C C . TYR A 1 202 ? 4.813 2.253 5.903 1.00 97.25 202 TYR A C 1
ATOM 1655 O O . TYR A 1 202 ? 3.876 2.052 5.132 1.00 97.25 202 TYR A O 1
ATOM 1663 N N . ILE A 1 203 ? 4.613 2.547 7.190 1.00 98.19 203 ILE A N 1
ATOM 1664 C CA . ILE A 1 203 ? 3.279 2.613 7.806 1.00 98.19 203 ILE A CA 1
ATOM 1665 C C . ILE A 1 203 ? 2.388 3.619 7.069 1.00 98.19 203 ILE A C 1
ATOM 1667 O O . ILE A 1 203 ? 1.255 3.290 6.710 1.00 98.19 203 ILE A O 1
ATOM 1671 N N . CYS A 1 204 ? 2.895 4.820 6.787 1.00 96.25 204 CYS A N 1
ATOM 1672 C CA . CYS A 1 204 ? 2.128 5.831 6.072 1.00 96.25 204 CYS A CA 1
ATOM 1673 C C . CYS A 1 204 ? 1.757 5.381 4.658 1.00 96.25 204 CYS A C 1
ATOM 1675 O O . CYS A 1 204 ? 0.649 5.664 4.222 1.00 96.25 204 CYS A O 1
ATOM 1677 N N . SER A 1 205 ? 2.609 4.621 3.958 1.00 97.38 205 SER A N 1
ATOM 1678 C CA . SER A 1 205 ? 2.257 4.094 2.631 1.00 97.38 205 SER A CA 1
ATOM 1679 C C . SER A 1 205 ? 1.037 3.157 2.657 1.00 97.38 205 SER A C 1
ATOM 1681 O O . SER A 1 205 ? 0.252 3.145 1.709 1.00 97.38 205 SER A O 1
ATOM 1683 N N . HIS A 1 206 ? 0.817 2.424 3.758 1.00 98.62 206 HIS A N 1
ATOM 1684 C CA . HIS A 1 206 ? -0.399 1.629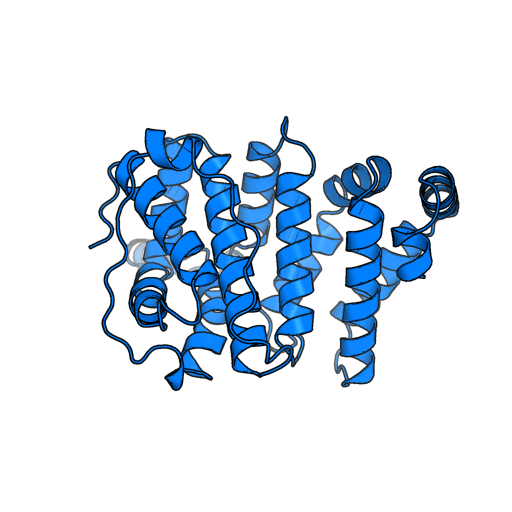 3.956 1.00 98.62 206 HIS A CA 1
ATOM 1685 C C . HIS A 1 206 ? -1.619 2.507 4.231 1.00 98.62 206 HIS A C 1
ATOM 1687 O O . HIS A 1 206 ? -2.664 2.302 3.612 1.00 98.62 206 HIS A O 1
ATOM 1693 N N . LEU A 1 207 ? -1.497 3.474 5.146 1.00 97.94 207 LEU A N 1
ATOM 1694 C CA . LEU A 1 207 ? -2.600 4.378 5.486 1.00 97.94 207 LEU A CA 1
ATOM 1695 C C . LEU A 1 207 ? -3.027 5.211 4.277 1.00 97.94 207 LEU A C 1
ATOM 1697 O O . LEU A 1 207 ? -4.217 5.307 3.993 1.00 97.94 207 LEU A O 1
ATOM 1701 N N . GLN A 1 208 ? -2.059 5.715 3.515 1.00 95.94 208 GLN A N 1
ATOM 1702 C CA . GLN A 1 208 ? -2.289 6.460 2.287 1.00 95.94 208 GLN A CA 1
ATOM 1703 C C . GLN A 1 208 ? -3.056 5.623 1.261 1.00 95.94 208 GLN A C 1
ATOM 1705 O O . GLN A 1 208 ? -4.030 6.106 0.686 1.00 95.94 208 GLN A O 1
ATOM 1710 N N . LEU A 1 209 ? -2.667 4.357 1.054 1.00 97.75 209 LEU A N 1
ATOM 1711 C CA . LEU A 1 209 ? -3.390 3.448 0.163 1.00 97.75 209 LEU A CA 1
ATOM 1712 C C . LEU A 1 209 ? -4.834 3.226 0.635 1.00 97.75 209 LEU A C 1
ATOM 1714 O O . LEU A 1 209 ? -5.757 3.346 -0.167 1.00 97.75 209 LEU A O 1
ATOM 1718 N N . ILE A 1 210 ? -5.040 2.957 1.929 1.00 97.94 210 ILE A N 1
ATOM 1719 C CA . ILE A 1 210 ? -6.377 2.779 2.520 1.00 97.94 210 ILE A CA 1
ATOM 1720 C C . ILE A 1 210 ? -7.234 4.033 2.314 1.00 97.94 210 ILE A C 1
ATOM 1722 O O . ILE A 1 210 ? -8.359 3.940 1.824 1.00 97.94 210 ILE A O 1
ATOM 1726 N N . ASN A 1 211 ? -6.699 5.203 2.659 1.00 95.94 211 ASN A N 1
ATOM 1727 C CA . ASN A 1 211 ? -7.399 6.478 2.564 1.00 95.94 211 ASN A CA 1
ATOM 1728 C C . ASN A 1 211 ? -7.745 6.824 1.111 1.00 95.94 211 ASN A C 1
ATOM 1730 O O . ASN A 1 211 ? -8.871 7.233 0.837 1.00 95.94 211 ASN A O 1
ATOM 1734 N N . THR A 1 212 ? -6.814 6.627 0.174 1.00 95.25 212 THR A N 1
ATOM 1735 C CA . THR A 1 212 ? -7.063 6.808 -1.263 1.00 95.25 212 THR A CA 1
ATOM 1736 C C . THR A 1 212 ? -8.169 5.886 -1.758 1.00 95.25 212 THR A C 1
ATOM 1738 O O . THR A 1 212 ? -9.145 6.378 -2.319 1.00 95.25 212 THR A O 1
ATOM 1741 N N . MET A 1 213 ? -8.093 4.584 -1.469 1.00 97.12 213 MET A N 1
ATOM 1742 C CA . MET A 1 213 ? -9.133 3.652 -1.906 1.00 97.12 213 MET A CA 1
ATOM 1743 C C . MET A 1 213 ? -10.498 4.003 -1.319 1.00 97.12 213 MET A C 1
ATOM 1745 O O . MET A 1 213 ? -11.494 3.981 -2.030 1.00 97.12 213 MET A O 1
ATOM 1749 N N . LEU A 1 214 ? -10.569 4.372 -0.038 1.00 95.56 214 LEU A N 1
ATOM 1750 C CA . LEU A 1 214 ? -11.838 4.776 0.558 1.00 95.56 214 LEU A CA 1
ATOM 1751 C C . LEU A 1 214 ? -12.399 6.041 -0.089 1.00 95.56 214 LEU A C 1
ATOM 1753 O O . LEU A 1 214 ? -13.579 6.043 -0.419 1.00 95.56 214 LEU A O 1
ATOM 1757 N N . ARG A 1 215 ? -11.591 7.083 -0.325 1.00 92.81 215 ARG A N 1
ATOM 1758 C CA . ARG A 1 215 ? -12.064 8.320 -0.977 1.00 92.81 215 ARG A CA 1
ATOM 1759 C C . ARG A 1 215 ? -12.678 8.062 -2.354 1.00 92.81 215 ARG A C 1
ATOM 1761 O O . ARG A 1 215 ? -13.675 8.694 -2.690 1.00 92.81 215 ARG A O 1
ATOM 1768 N N . ALA A 1 216 ? -12.120 7.122 -3.110 1.00 93.75 216 ALA A N 1
ATOM 1769 C CA . ALA A 1 216 ? -12.585 6.795 -4.453 1.00 93.75 216 ALA A CA 1
ATOM 1770 C C . ALA A 1 216 ? -13.911 6.011 -4.486 1.00 93.75 216 ALA A C 1
ATOM 1772 O O . ALA A 1 216 ? -14.593 5.980 -5.509 1.00 93.75 216 ALA A O 1
ATOM 1773 N N . LEU A 1 217 ? -14.291 5.344 -3.393 1.00 95.62 217 LEU A N 1
ATOM 1774 C CA . LEU A 1 217 ? -15.444 4.444 -3.362 1.00 95.62 217 LEU A CA 1
ATOM 1775 C C . LEU A 1 217 ? -16.739 5.151 -2.958 1.00 95.62 217 LEU A C 1
ATOM 1777 O O . LEU A 1 217 ? -16.743 6.087 -2.162 1.00 95.62 217 LEU A O 1
ATOM 1781 N N . ALA A 1 218 ? -17.872 4.630 -3.436 1.00 94.62 218 ALA A N 1
ATOM 1782 C CA . ALA A 1 218 ? -19.201 5.027 -2.969 1.00 94.62 218 ALA A CA 1
ATOM 1783 C C . ALA A 1 218 ? -19.433 4.631 -1.496 1.00 94.62 218 ALA A C 1
ATOM 1785 O O . ALA A 1 218 ? -18.847 3.664 -1.007 1.00 94.62 218 ALA A O 1
ATOM 1786 N N . SER A 1 219 ? -20.335 5.341 -0.806 1.00 92.62 219 SER A N 1
ATOM 1787 C CA . SER A 1 219 ? -20.580 5.201 0.643 1.00 92.62 219 SER A CA 1
ATOM 1788 C C . SER A 1 219 ? -20.837 3.755 1.099 1.00 92.62 219 SER A C 1
ATOM 1790 O O . SER A 1 219 ? -20.202 3.295 2.045 1.00 92.62 219 SER A O 1
ATOM 1792 N N . GLU A 1 220 ? -21.668 2.993 0.378 1.00 93.69 220 GLU A N 1
ATOM 1793 C CA . GLU A 1 220 ? -21.947 1.583 0.702 1.00 93.69 220 GLU A CA 1
ATOM 1794 C C . GLU A 1 220 ? -20.673 0.720 0.680 1.00 93.69 220 GLU A C 1
ATOM 1796 O O . GLU A 1 220 ? -20.421 -0.080 1.583 1.00 93.69 220 GLU A O 1
ATOM 1801 N N . LYS A 1 221 ? -19.822 0.914 -0.336 1.00 96.06 221 LYS A N 1
ATOM 1802 C CA . LYS A 1 221 ? -18.555 0.184 -0.456 1.00 96.06 221 LYS A CA 1
ATOM 1803 C C . LYS A 1 221 ? -17.544 0.634 0.593 1.00 96.06 221 LYS A C 1
ATOM 1805 O O . LYS A 1 221 ? -16.876 -0.225 1.162 1.00 96.06 221 LYS A O 1
ATOM 1810 N N . ARG A 1 222 ? -17.467 1.935 0.906 1.00 95.69 222 ARG A N 1
ATOM 1811 C CA . ARG A 1 222 ? -16.626 2.440 2.007 1.00 95.69 222 ARG A CA 1
ATOM 1812 C C . ARG A 1 222 ? -17.000 1.787 3.331 1.00 95.69 222 ARG A C 1
ATOM 1814 O O . ARG A 1 222 ? -16.116 1.304 4.035 1.00 95.69 222 ARG A O 1
ATOM 1821 N N . TYR A 1 223 ? -18.296 1.724 3.638 1.00 95.56 223 TYR A N 1
ATOM 1822 C CA . TYR A 1 223 ? -18.797 1.092 4.854 1.00 95.56 223 TYR A CA 1
ATOM 1823 C C . TYR A 1 223 ? -18.358 -0.374 4.947 1.00 95.56 223 TYR A C 1
ATOM 1825 O O . TYR A 1 223 ? -17.763 -0.770 5.950 1.00 95.56 223 TYR A O 1
ATOM 1833 N N . GLN A 1 224 ? -18.561 -1.163 3.885 1.00 95.62 224 GLN A N 1
ATOM 1834 C CA . GLN A 1 224 ? -18.156 -2.572 3.880 1.00 95.62 224 GLN A CA 1
ATOM 1835 C C . GLN A 1 224 ? -16.644 -2.743 4.081 1.00 95.62 224 GLN A C 1
ATOM 1837 O O . GLN A 1 224 ? -16.220 -3.562 4.892 1.00 95.62 224 GLN A O 1
ATOM 1842 N N . VAL A 1 225 ? -15.822 -1.932 3.407 1.00 96.75 225 VAL A N 1
ATOM 1843 C CA . VAL A 1 225 ? -14.360 -1.980 3.573 1.00 96.75 225 VAL A CA 1
ATOM 1844 C C . VAL A 1 225 ? -13.956 -1.649 5.013 1.00 96.75 225 VAL A C 1
ATOM 1846 O O . VAL A 1 225 ? -13.078 -2.308 5.567 1.00 96.75 225 VAL A O 1
ATOM 1849 N N . ARG A 1 226 ? -14.605 -0.674 5.665 1.00 96.62 226 ARG A N 1
ATOM 1850 C CA . ARG A 1 226 ? -14.351 -0.360 7.083 1.00 96.62 226 ARG A CA 1
ATOM 1851 C C . ARG A 1 226 ? -14.734 -1.513 8.011 1.00 96.62 226 ARG A C 1
ATOM 1853 O O . ARG A 1 226 ? -13.965 -1.818 8.922 1.00 96.62 226 ARG A O 1
ATOM 1860 N N . VAL A 1 227 ? -15.867 -2.180 7.765 1.00 95.38 227 VAL A N 1
ATOM 1861 C CA . VAL A 1 227 ? -16.272 -3.396 8.495 1.00 95.38 227 VAL A CA 1
ATOM 1862 C C . VAL A 1 227 ? -15.201 -4.473 8.372 1.00 95.38 227 VAL A C 1
ATOM 1864 O O . VAL A 1 227 ? -14.733 -4.988 9.389 1.00 95.38 227 VAL A O 1
ATOM 1867 N N . ASP A 1 228 ? -14.763 -4.758 7.151 1.00 96.31 228 ASP A N 1
ATOM 1868 C CA . ASP A 1 228 ? -13.766 -5.785 6.868 1.00 96.31 228 ASP A CA 1
ATOM 1869 C C . ASP A 1 228 ? -12.411 -5.461 7.527 1.00 96.31 228 ASP A C 1
ATOM 1871 O O . ASP A 1 228 ? -11.799 -6.320 8.168 1.00 96.31 228 ASP A O 1
ATOM 1875 N N . LEU A 1 229 ? -11.961 -4.201 7.454 1.00 96.94 229 LEU A N 1
ATOM 1876 C CA . LEU A 1 229 ? -10.746 -3.721 8.125 1.00 96.94 229 LEU A CA 1
ATOM 1877 C C . LEU A 1 229 ? -10.853 -3.825 9.655 1.00 96.94 229 LEU A C 1
ATOM 1879 O O . LEU A 1 229 ? -9.913 -4.290 10.308 1.00 96.94 229 LEU A O 1
ATOM 1883 N N . LYS A 1 230 ? -11.995 -3.441 10.242 1.00 95.56 230 LYS A N 1
ATOM 1884 C CA . LYS A 1 230 ? -12.253 -3.557 11.688 1.00 95.56 230 LYS A CA 1
ATOM 1885 C C . LYS A 1 230 ? -12.215 -5.013 12.139 1.00 95.56 230 LYS A C 1
ATOM 1887 O O . LYS A 1 230 ? -11.526 -5.335 13.107 1.00 95.56 230 LYS A O 1
ATOM 1892 N N . GLN A 1 231 ? -12.883 -5.908 11.411 1.00 94.56 231 GLN A N 1
ATOM 1893 C CA . GLN A 1 231 ? -12.872 -7.350 11.685 1.00 94.56 231 GLN A CA 1
ATOM 1894 C C . GLN A 1 231 ? -11.460 -7.950 11.559 1.00 94.56 231 GLN A C 1
ATOM 1896 O O . GLN A 1 231 ? -11.098 -8.866 12.306 1.00 94.56 231 GLN A O 1
ATOM 1901 N N . SER A 1 232 ? -10.631 -7.388 10.677 1.00 96.62 232 SER A N 1
ATOM 1902 C CA . SER A 1 232 ? -9.209 -7.713 10.530 1.00 96.62 232 SER A CA 1
ATOM 1903 C C . SER A 1 232 ? -8.274 -7.002 11.527 1.00 96.62 232 SER A C 1
ATOM 1905 O O . SER A 1 232 ? -7.065 -7.200 11.439 1.00 96.62 232 SER A O 1
ATOM 1907 N N . HIS A 1 233 ? -8.803 -6.292 12.535 1.00 95.62 233 HIS A N 1
ATOM 1908 C CA . HIS A 1 233 ? -8.084 -5.611 13.635 1.00 95.62 233 HIS A CA 1
ATOM 1909 C C . HIS A 1 233 ? -7.397 -4.282 13.295 1.00 95.62 233 HIS A C 1
ATOM 1911 O O . HIS A 1 233 ? -6.517 -3.847 14.041 1.00 95.62 233 HIS A O 1
ATOM 1917 N N . PHE A 1 234 ? -7.806 -3.593 12.229 1.00 97.19 234 PHE A N 1
ATOM 1918 C CA . PHE A 1 234 ? -7.194 -2.317 11.845 1.00 97.19 234 PHE A CA 1
ATOM 1919 C C . PHE A 1 234 ? -7.284 -1.241 12.942 1.00 97.19 234 PHE A C 1
ATOM 1921 O O . PHE A 1 234 ? -6.280 -0.615 13.274 1.00 97.19 234 PHE A O 1
ATOM 1928 N N . GLU A 1 235 ? -8.438 -1.087 13.601 1.00 94.44 235 GLU A N 1
ATOM 1929 C CA . GLU A 1 235 ? -8.631 -0.094 14.678 1.00 94.44 235 GLU A CA 1
ATOM 1930 C C . GLU A 1 235 ? -7.668 -0.305 15.862 1.00 94.44 235 GLU A C 1
ATOM 1932 O O . GLU A 1 235 ? -7.146 0.648 16.442 1.00 94.44 235 GLU A O 1
ATOM 1937 N N . LYS A 1 236 ? -7.323 -1.560 16.179 1.00 95.06 236 LYS A N 1
ATOM 1938 C CA . LYS A 1 236 ? -6.325 -1.875 17.214 1.00 95.06 236 LYS A CA 1
ATOM 1939 C C . LYS A 1 236 ? -4.916 -1.410 16.826 1.00 95.06 236 LYS A C 1
ATOM 1941 O O . LYS A 1 236 ? -4.090 -1.129 17.699 1.00 95.06 236 LYS A O 1
ATOM 1946 N N . ILE A 1 237 ? -4.607 -1.381 15.533 1.00 97.62 237 ILE A N 1
ATOM 1947 C CA . ILE A 1 237 ? -3.342 -0.848 15.021 1.00 97.62 237 ILE A CA 1
ATOM 1948 C C . ILE A 1 237 ? -3.373 0.681 15.105 1.00 97.62 237 ILE A C 1
ATOM 1950 O O . ILE A 1 237 ? -2.463 1.259 15.693 1.00 97.62 237 ILE A O 1
ATOM 1954 N N . LEU A 1 238 ? -4.448 1.324 14.636 1.00 96.31 238 LEU A N 1
ATOM 1955 C CA . LEU A 1 238 ? -4.626 2.782 14.709 1.00 96.31 238 LEU A CA 1
ATOM 1956 C C . LEU A 1 238 ? -4.478 3.325 16.142 1.00 96.31 238 LEU A C 1
ATOM 1958 O O . LEU A 1 238 ? -3.775 4.311 16.362 1.00 96.31 238 LEU A O 1
ATOM 1962 N N . ASN A 1 239 ? -5.040 2.625 17.132 1.00 93.75 239 ASN A N 1
ATOM 1963 C CA . ASN A 1 239 ? -4.918 2.977 18.552 1.00 93.75 239 ASN A CA 1
ATOM 1964 C C . ASN A 1 239 ? -3.478 2.960 19.087 1.00 93.75 239 ASN A C 1
ATOM 1966 O O . ASN A 1 239 ? -3.178 3.627 20.078 1.00 93.75 239 ASN A O 1
ATOM 1970 N N . ARG A 1 240 ? -2.571 2.218 18.444 1.00 95.88 240 ARG A N 1
ATOM 1971 C CA . ARG A 1 240 ? -1.133 2.281 18.734 1.00 95.88 240 ARG A CA 1
ATOM 1972 C C . ARG A 1 240 ? -0.457 3.372 17.918 1.00 95.88 240 ARG A C 1
ATOM 1974 O O . ARG A 1 240 ? 0.309 4.139 18.483 1.00 95.88 240 ARG A O 1
ATOM 1981 N N . LEU A 1 241 ? -0.787 3.499 16.634 1.00 96.88 241 LEU A N 1
ATOM 1982 C CA . LEU A 1 241 ? -0.194 4.509 15.755 1.00 96.88 241 LEU A CA 1
ATOM 1983 C C . LEU A 1 241 ? -0.414 5.945 16.254 1.00 96.88 241 LEU A C 1
ATOM 1985 O O . LEU A 1 241 ? 0.517 6.744 16.199 1.00 96.88 241 LEU A O 1
ATOM 1989 N N . ARG A 1 242 ? -1.584 6.261 16.834 1.00 95.00 242 ARG A N 1
ATOM 1990 C CA . ARG A 1 242 ? -1.860 7.598 17.406 1.00 95.00 242 ARG A CA 1
ATOM 1991 C C . ARG A 1 242 ? -0.888 8.015 18.513 1.00 95.00 242 ARG A C 1
ATOM 1993 O O . ARG A 1 242 ? -0.734 9.196 18.803 1.00 95.00 242 ARG A O 1
ATOM 2000 N N . ARG A 1 243 ? -0.202 7.050 19.125 1.00 95.25 243 ARG A N 1
ATOM 2001 C CA . ARG A 1 243 ? 0.773 7.268 20.196 1.00 95.25 243 ARG A CA 1
ATOM 2002 C C . ARG A 1 243 ? 2.165 7.638 19.677 1.00 95.25 243 ARG A C 1
ATOM 2004 O O . ARG A 1 243 ? 3.111 7.627 20.454 1.00 95.25 243 ARG A O 1
ATOM 2011 N N . ALA A 1 244 ? 2.323 7.941 18.389 1.00 93.31 244 ALA A N 1
ATOM 2012 C CA . ALA A 1 244 ? 3.562 8.478 17.829 1.00 93.31 244 ALA A CA 1
ATOM 2013 C C . ALA A 1 244 ? 3.722 9.980 18.125 1.00 93.31 244 ALA A C 1
ATOM 2015 O O . ALA A 1 244 ? 2.727 10.692 18.216 1.00 93.31 244 ALA A O 1
ATOM 2016 N N . SER A 1 245 ? 4.945 10.504 18.239 1.00 89.75 245 SER A N 1
ATOM 2017 C CA . SER A 1 245 ? 5.172 11.949 18.433 1.00 89.75 245 SER A CA 1
ATOM 2018 C C . SER A 1 245 ? 4.501 12.797 17.339 1.00 89.75 245 SER A C 1
ATOM 2020 O O . SER A 1 245 ? 4.780 12.610 16.156 1.00 89.75 245 SER A O 1
ATOM 2022 N N . GLN A 1 246 ? 3.652 13.758 17.724 1.00 86.94 246 GLN A N 1
ATOM 2023 C CA . GLN A 1 246 ? 3.075 14.735 16.787 1.00 86.94 246 GLN A CA 1
ATOM 2024 C C . GLN A 1 246 ? 4.129 15.693 16.227 1.00 86.94 246 GLN A C 1
ATOM 2026 O O . GLN A 1 246 ? 4.024 16.111 15.084 1.00 86.94 246 GLN A O 1
ATOM 2031 N N . THR A 1 247 ? 5.174 15.989 17.003 1.00 83.38 247 THR A N 1
ATOM 2032 C CA . THR A 1 247 ? 6.282 16.856 16.579 1.00 83.38 247 THR A CA 1
ATOM 2033 C C . THR A 1 247 ? 7.167 16.197 15.526 1.00 83.38 247 THR A C 1
ATOM 2035 O O . THR A 1 247 ? 7.716 16.879 14.667 1.00 83.38 247 THR A O 1
ATOM 2038 N N . TYR A 1 248 ? 7.357 14.877 15.612 1.00 82.56 248 TYR A N 1
ATOM 2039 C CA . TYR A 1 248 ? 8.300 14.166 14.748 1.00 82.56 248 TYR A CA 1
ATOM 2040 C C . TYR A 1 248 ? 7.637 13.358 13.648 1.00 82.56 248 TYR A C 1
ATOM 2042 O O . TYR A 1 248 ? 8.321 12.987 12.714 1.00 82.56 248 TYR A O 1
ATOM 2050 N N . TYR A 1 249 ? 6.347 13.051 13.712 1.00 87.19 249 TYR A N 1
ATOM 2051 C CA . TYR A 1 249 ? 5.712 12.213 12.693 1.00 87.19 249 TYR A CA 1
ATOM 2052 C C . TYR A 1 249 ? 4.419 12.855 12.199 1.00 87.19 249 TYR A C 1
ATOM 2054 O O . TYR A 1 249 ? 3.381 12.204 12.125 1.00 87.19 249 TYR A O 1
ATOM 2062 N N . GLU A 1 250 ? 4.491 14.141 11.850 1.00 85.19 250 GLU A N 1
ATOM 2063 C CA . GLU A 1 250 ? 3.361 14.928 11.336 1.00 85.19 250 GLU A CA 1
ATOM 2064 C C . GLU A 1 250 ? 2.633 14.199 10.200 1.00 85.19 250 GLU A C 1
ATOM 2066 O O . GLU A 1 250 ? 1.418 14.039 10.256 1.00 85.19 250 GLU A O 1
ATOM 2071 N N . TYR A 1 251 ? 3.380 13.636 9.242 1.00 85.50 251 TYR A N 1
ATOM 2072 C CA . TYR A 1 251 ? 2.797 12.902 8.115 1.00 85.50 251 TYR A CA 1
ATOM 2073 C C . TYR A 1 251 ? 1.971 11.672 8.544 1.00 85.50 251 TYR A C 1
ATOM 2075 O O . TYR A 1 251 ? 0.936 11.376 7.952 1.00 85.50 251 TYR A O 1
ATOM 2083 N N . LEU A 1 252 ? 2.382 10.962 9.602 1.00 92.12 252 LEU A N 1
ATOM 2084 C CA . LEU A 1 252 ? 1.581 9.866 10.157 1.00 92.12 252 LEU A CA 1
ATOM 2085 C C . LEU A 1 252 ? 0.267 10.398 10.737 1.00 92.12 252 LEU A C 1
ATOM 2087 O O . LEU A 1 252 ? -0.792 9.826 10.489 1.00 92.12 252 LEU A O 1
ATOM 2091 N N . HIS A 1 253 ? 0.326 11.496 11.489 1.00 91.50 253 HIS A N 1
ATOM 2092 C CA . HIS A 1 253 ? -0.865 12.108 12.079 1.00 91.50 253 HIS A CA 1
ATOM 2093 C C . HIS A 1 253 ? -1.819 12.671 11.025 1.00 91.50 253 HIS A C 1
ATOM 2095 O O . HIS A 1 253 ? -3.026 12.551 11.200 1.00 91.50 253 HIS A O 1
ATOM 2101 N N . GLU A 1 254 ? -1.315 13.196 9.909 1.00 88.19 254 GLU A N 1
ATOM 2102 C CA . GLU A 1 254 ? -2.134 13.621 8.765 1.00 88.19 254 GLU A CA 1
ATOM 2103 C C . GLU A 1 254 ? -2.903 12.446 8.134 1.00 88.19 254 GLU A C 1
ATOM 2105 O O . GLU A 1 254 ? -4.102 12.555 7.865 1.00 88.19 254 GLU A O 1
ATOM 2110 N N . GLU A 1 255 ? -2.263 11.287 7.951 1.00 91.19 255 GLU A N 1
ATOM 2111 C CA . GLU A 1 255 ? -2.937 10.091 7.426 1.00 91.19 255 GLU A CA 1
ATOM 2112 C C . GLU A 1 255 ? -3.951 9.502 8.428 1.00 91.19 255 GLU A C 1
ATOM 2114 O O . GLU A 1 255 ? -5.030 9.048 8.033 1.00 91.19 255 GLU A O 1
ATOM 2119 N N . LEU A 1 256 ? -3.657 9.547 9.733 1.00 94.19 256 LEU A N 1
ATOM 2120 C CA . LEU A 1 256 ? -4.603 9.148 10.786 1.00 94.19 256 LEU A CA 1
ATOM 2121 C C . LEU A 1 256 ? -5.808 10.098 10.857 1.00 94.19 256 LEU A C 1
ATOM 2123 O O . LEU A 1 256 ? -6.949 9.649 10.978 1.00 94.19 256 LEU A O 1
ATOM 2127 N N . MET A 1 257 ? -5.565 11.403 10.744 1.00 91.06 257 MET A N 1
ATOM 2128 C CA . MET A 1 257 ? -6.593 12.442 10.700 1.00 91.06 257 MET A CA 1
ATOM 2129 C C . MET A 1 257 ? -7.479 12.289 9.466 1.00 91.06 257 MET A C 1
ATOM 2131 O O . MET A 1 257 ? -8.701 12.382 9.570 1.00 91.06 257 MET A O 1
ATOM 2135 N N . THR A 1 258 ? -6.884 11.977 8.314 1.00 89.56 258 THR A N 1
ATOM 2136 C CA . THR A 1 258 ? -7.611 11.660 7.080 1.00 89.56 258 THR A CA 1
ATOM 2137 C C . THR A 1 258 ? -8.555 10.478 7.292 1.00 89.56 258 THR A C 1
ATOM 2139 O O . THR A 1 258 ? -9.738 10.564 6.959 1.00 89.56 258 THR A O 1
ATOM 2142 N N . TRP A 1 259 ? -8.061 9.387 7.886 1.00 92.94 259 TRP A N 1
ATOM 2143 C CA . TRP A 1 259 ? -8.889 8.221 8.191 1.00 92.94 259 TRP A CA 1
ATOM 2144 C C . TRP A 1 259 ? -10.071 8.584 9.098 1.00 92.94 259 TRP A C 1
ATOM 2146 O O . TRP A 1 259 ? -11.210 8.226 8.784 1.00 92.94 259 TRP A O 1
ATOM 2156 N N . ALA A 1 260 ? -9.800 9.295 10.200 1.00 92.62 260 ALA A N 1
ATOM 2157 C CA . ALA A 1 260 ? -10.799 9.681 11.196 1.00 92.62 260 ALA A CA 1
ATOM 2158 C C . ALA A 1 260 ? -11.856 10.635 10.619 1.00 92.62 260 ALA A C 1
ATOM 2160 O O . ALA A 1 260 ? -13.048 10.453 10.850 1.00 92.62 260 ALA A O 1
ATOM 2161 N N . SER A 1 261 ? -11.436 11.599 9.801 1.00 88.75 261 SER A N 1
ATOM 2162 C CA . SER A 1 261 ? -12.329 12.581 9.175 1.00 88.75 261 SER A CA 1
ATOM 2163 C C . SER A 1 261 ? -13.236 11.928 8.128 1.00 88.75 261 SER A C 1
ATOM 2165 O O . SER A 1 261 ? -14.447 12.147 8.129 1.00 88.75 261 SER A O 1
ATOM 2167 N N . LEU A 1 262 ? -12.687 11.036 7.291 1.00 87.31 262 LEU A N 1
ATOM 2168 C CA . LEU A 1 262 ? -13.485 10.228 6.360 1.00 87.31 262 LEU A CA 1
ATOM 2169 C C . LEU A 1 262 ? -14.452 9.293 7.095 1.00 87.31 262 LEU A C 1
ATOM 2171 O O . LEU A 1 262 ? -15.548 9.046 6.607 1.00 87.31 262 LEU A O 1
ATOM 2175 N N . ALA A 1 263 ? -14.052 8.739 8.243 1.00 91.38 263 ALA A N 1
ATOM 2176 C CA . ALA A 1 263 ? -14.917 7.873 9.040 1.00 91.38 263 ALA A CA 1
ATOM 2177 C C . ALA A 1 263 ? -16.084 8.666 9.637 1.00 91.38 263 ALA A C 1
ATOM 2179 O O . ALA A 1 263 ? -17.236 8.261 9.501 1.00 91.38 263 ALA A O 1
ATOM 2180 N N . HIS A 1 264 ? -15.792 9.827 10.221 1.00 89.94 264 HIS A N 1
ATOM 2181 C CA . HIS A 1 264 ? -16.799 10.714 10.785 1.00 89.94 264 HIS A CA 1
ATOM 2182 C C . HIS A 1 264 ? -17.825 11.163 9.735 1.00 89.94 264 HIS A C 1
ATOM 2184 O O . HIS A 1 264 ? -19.025 11.094 9.989 1.00 89.94 264 HIS A O 1
ATOM 2190 N N . ALA A 1 265 ? -17.369 11.536 8.534 1.00 86.81 265 ALA A N 1
ATOM 2191 C CA . ALA A 1 265 ? -18.247 11.908 7.422 1.00 86.81 265 ALA A CA 1
ATOM 2192 C C . ALA A 1 265 ? -19.175 10.764 6.964 1.00 86.81 265 ALA A C 1
ATOM 2194 O O . ALA A 1 265 ? -20.280 11.018 6.491 1.00 86.81 265 ALA A O 1
ATOM 2195 N N . ASP A 1 266 ? -18.749 9.510 7.138 1.00 88.88 266 ASP A N 1
ATOM 2196 C CA . ASP A 1 266 ? -19.552 8.314 6.864 1.00 88.88 266 ASP A CA 1
ATOM 2197 C C . ASP A 1 266 ? -20.449 7.898 8.055 1.00 88.88 266 ASP A C 1
ATOM 2199 O O . ASP A 1 266 ? -21.136 6.879 7.980 1.00 88.88 266 ASP A O 1
ATOM 2203 N N . GLY A 1 267 ? -20.441 8.638 9.172 1.00 89.81 267 GLY A N 1
ATOM 2204 C CA . GLY A 1 267 ? -21.147 8.259 10.402 1.00 89.81 267 GLY A CA 1
ATOM 2205 C C . GLY A 1 267 ? -20.538 7.042 11.116 1.00 89.81 267 GLY A C 1
ATOM 2206 O O . GLY A 1 267 ? -21.210 6.381 11.908 1.00 89.81 267 GLY A O 1
ATOM 2207 N N . TRP A 1 268 ? -19.275 6.715 10.828 1.00 90.06 268 TRP A N 1
ATOM 2208 C CA . TRP A 1 268 ? -18.545 5.603 11.433 1.00 90.06 268 TRP A CA 1
ATOM 2209 C C . TRP A 1 268 ? -17.900 6.029 12.758 1.00 90.06 268 TRP A C 1
ATOM 2211 O O . TRP A 1 268 ? -17.096 6.961 12.780 1.00 90.06 268 TRP A O 1
ATOM 2221 N N . SER A 1 269 ? -18.203 5.326 13.857 1.00 83.50 269 SER A N 1
ATOM 2222 C CA . SER A 1 269 ? -17.526 5.554 15.146 1.00 83.50 269 SER A CA 1
ATOM 2223 C C . SER A 1 269 ? -16.080 5.048 15.097 1.00 83.50 269 SER A C 1
ATOM 2225 O O . SER A 1 269 ? -15.813 3.912 14.698 1.00 83.50 269 SER A O 1
ATOM 2227 N N . THR A 1 270 ? -15.156 5.910 15.520 1.00 69.12 270 THR A N 1
ATOM 2228 C CA . THR A 1 270 ? -13.715 5.641 15.626 1.00 69.12 270 THR A CA 1
ATOM 2229 C C . THR A 1 270 ? -13.217 5.669 17.075 1.00 69.12 270 THR A C 1
ATOM 2231 O O . THR A 1 270 ? -12.055 6.013 17.290 1.00 69.12 270 THR A O 1
ATOM 2234 N N . ASP A 1 271 ? -14.095 5.377 18.043 1.00 58.38 271 ASP A N 1
ATOM 2235 C CA . ASP A 1 271 ? -13.786 5.415 19.486 1.00 58.38 271 ASP A CA 1
ATOM 2236 C C . ASP A 1 271 ? -12.573 4.543 19.886 1.00 58.38 271 ASP A C 1
ATOM 2238 O O . ASP A 1 271 ? -12.443 3.397 19.384 1.00 58.38 271 ASP A O 1
#

pLDDT: mean 88.48, std 12.73, range [42.0, 98.62]